Protein AF-0000000080873120 (afdb_homodimer)

Foldseek 3Di:
DDPPPPPPPPPPPPPPPPPPPDDCPPPVQLELVVLVVLLVVLVVLLVVLLVLLLPDDQDPVSVVVNVVSLVSSLVSLQVSLVSLLRYADDQVSLVVVLVSCLVVLVSLLVSLVSNLVCQVSCVVVVCNVVVLVSLVSSLVSLLSSLVSSLVRHDPVRNPSSVVSSVSNNVSSVVSSVSD/DPPPPPPPPPPPPPPPPPPPPDPCPPPVQLELVVLVVLLVVLVVLLVVLLVLLLPDDQDPVSVVVNVVSLVSSLVSLQVSLVSLLRYADDQVSLVVVLVSCLVVLVSLLVSLVSNLVCQVSCVVVVCNVVVLVSLVSSLVSLLSSLVSSLVRHDPVRNPSSVVSSVSNNVSSVVSSVSD

InterPro domains:
  IPR021054 Cell wall mannoprotein 1 [PF12296] (35-149)

Organism: NCBI:txid59557

Structure (mmCIF, N/CA/C/O backbone):
data_AF-0000000080873120-model_v1
#
loop_
_entity.id
_entity.type
_entity.pdbx_description
1 polymer 'Uncharacterized protein'
#
loop_
_atom_site.group_PDB
_atom_site.id
_atom_site.type_symbol
_atom_site.label_atom_id
_atom_site.label_alt_id
_atom_site.label_comp_id
_atom_site.label_asym_id
_atom_site.label_entity_id
_atom_site.label_seq_id
_atom_site.pdbx_PDB_ins_code
_atom_site.Cartn_x
_atom_site.Cartn_y
_atom_site.Cartn_z
_atom_site.occupancy
_atom_site.B_iso_or_equiv
_atom_site.auth_seq_id
_atom_site.auth_comp_id
_atom_site.auth_asym_id
_atom_site.auth_atom_id
_atom_site.pdbx_PDB_model_num
ATOM 1 N N . MET A 1 1 ? -12.828 11.492 -61.5 1 24.38 1 MET A N 1
ATOM 2 C CA . MET A 1 1 ? -13.133 10.516 -60.438 1 24.38 1 MET A CA 1
ATOM 3 C C . MET A 1 1 ? -12.867 11.094 -59.062 1 24.38 1 MET A C 1
ATOM 5 O O . MET A 1 1 ? -11.766 11.578 -58.781 1 24.38 1 MET A O 1
ATOM 9 N N . TYR A 1 2 ? -13.906 11.672 -58.375 1 28.52 2 TYR A N 1
ATOM 10 C CA . TYR A 1 2 ? -14.023 12.555 -57.25 1 28.52 2 TYR A CA 1
ATOM 11 C C . TYR A 1 2 ? -13.68 11.82 -55.938 1 28.52 2 TYR A C 1
ATOM 13 O O . TYR A 1 2 ? -14.305 10.812 -55.625 1 28.52 2 TYR A O 1
ATOM 21 N N . PHE A 1 3 ? -12.391 11.594 -55.688 1 36.12 3 PHE A N 1
ATOM 22 C CA . PHE A 1 3 ? -11.945 10.898 -54.469 1 36.12 3 PHE A CA 1
ATOM 23 C C . PHE A 1 3 ? -12.469 11.594 -53.219 1 36.12 3 PHE A C 1
ATOM 25 O O . PHE A 1 3 ? -12.211 12.781 -53 1 36.12 3 PHE A O 1
ATOM 32 N N . PRO A 1 4 ? -13.57 11.094 -52.656 1 32.56 4 PRO A N 1
ATOM 33 C CA . PRO A 1 4 ? -14.195 11.703 -51.469 1 32.56 4 PRO A CA 1
ATOM 34 C C . PRO A 1 4 ? -13.281 11.719 -50.25 1 32.56 4 PRO A C 1
ATOM 36 O O . PRO A 1 4 ? -12.43 10.836 -50.125 1 32.56 4 PRO A O 1
ATOM 39 N N . THR A 1 5 ? -12.758 12.859 -49.906 1 30.55 5 THR A N 1
ATOM 40 C CA . THR A 1 5 ? -11.969 13.234 -48.75 1 30.55 5 THR A CA 1
ATOM 41 C C . THR A 1 5 ? -12.648 12.758 -47.469 1 30.55 5 THR A C 1
ATOM 43 O O . THR A 1 5 ? -13.797 13.109 -47.188 1 30.55 5 THR A O 1
ATOM 46 N N . LEU A 1 6 ? -12.477 11.43 -47.125 1 31.77 6 LEU A N 1
ATOM 47 C CA . LEU A 1 6 ? -13.07 10.906 -45.906 1 31.77 6 LEU A CA 1
ATOM 48 C C . LEU A 1 6 ? -12.648 11.734 -44.688 1 31.77 6 LEU A C 1
ATOM 50 O O . LEU A 1 6 ? -11.461 11.961 -44.469 1 31.77 6 LEU A O 1
ATOM 54 N N . PRO A 1 7 ? -13.516 12.609 -44.219 1 27.02 7 PRO A N 1
ATOM 55 C CA . PRO A 1 7 ? -13.227 13.414 -43.031 1 27.02 7 PRO A CA 1
ATOM 56 C C . PRO A 1 7 ? -12.883 12.57 -41.812 1 27.02 7 PRO A C 1
ATOM 58 O O . PRO A 1 7 ? -13.492 11.516 -41.594 1 27.02 7 PRO A O 1
ATOM 61 N N . LEU A 1 8 ? -11.586 12.383 -41.594 1 27.22 8 LEU A N 1
ATOM 62 C CA . LEU A 1 8 ? -11.086 11.75 -40.375 1 27.22 8 LEU A CA 1
ATOM 63 C C . LEU A 1 8 ? -11.742 12.352 -39.156 1 27.22 8 LEU A C 1
ATOM 65 O O . LEU A 1 8 ? -11.594 13.547 -38.875 1 27.22 8 LEU A O 1
ATOM 69 N N . PHE A 1 9 ? -12.969 11.906 -38.844 1 24.73 9 PHE A N 1
ATOM 70 C CA . PHE A 1 9 ? -13.648 12.336 -37.625 1 24.73 9 PHE A CA 1
ATOM 71 C C . PHE A 1 9 ? -12.789 12.078 -36.406 1 24.73 9 PHE A C 1
ATOM 73 O O . PHE A 1 9 ? -12.336 10.945 -36.188 1 24.73 9 PHE A O 1
ATOM 80 N N . LEU A 1 10 ? -12.016 13.078 -36.062 1 25.33 10 LEU A N 1
ATOM 81 C CA . LEU A 1 10 ? -11.297 13.18 -34.812 1 25.33 10 LEU A CA 1
ATOM 82 C C . LEU A 1 10 ? -12.234 12.945 -33.625 1 25.33 10 LEU A C 1
ATOM 84 O O . LEU A 1 10 ? -13.164 13.719 -33.406 1 25.33 10 LEU A O 1
ATOM 88 N N . PHE A 1 11 ? -12.523 11.641 -33.375 1 25.36 11 PHE A N 1
ATOM 89 C CA . PHE A 1 11 ? -13.289 11.32 -32.188 1 25.36 11 PHE A CA 1
ATOM 90 C C . PHE A 1 11 ? -12.633 11.922 -30.953 1 25.36 11 PHE A C 1
ATOM 92 O O . PHE A 1 11 ? -11.508 11.562 -30.609 1 25.36 11 PHE A O 1
ATOM 99 N N . ILE A 1 12 ? -12.867 13.164 -30.625 1 24.44 12 ILE A N 1
ATOM 100 C CA . ILE A 1 12 ? -12.531 13.781 -29.344 1 24.44 12 ILE A CA 1
ATOM 101 C C . ILE A 1 12 ? -13.188 13 -28.203 1 24.44 12 ILE A C 1
ATOM 103 O O . ILE A 1 12 ? -14.414 12.898 -28.141 1 24.44 12 ILE A O 1
ATOM 107 N N . SER A 1 13 ? -12.586 11.875 -27.812 1 24.23 13 SER A N 1
ATOM 108 C CA . SER A 1 13 ? -13.062 11.203 -26.609 1 24.23 13 SER A CA 1
ATOM 109 C C . SER A 1 13 ? -13.164 12.18 -25.438 1 24.23 13 SER A C 1
ATOM 111 O O . SER A 1 13 ? -12.188 12.859 -25.109 1 24.23 13 SER A O 1
ATOM 113 N N . THR A 1 14 ? -14.273 12.75 -25.281 1 25.83 14 THR A N 1
ATOM 114 C CA . THR A 1 14 ? -14.594 13.516 -24.078 1 25.83 14 THR A CA 1
ATOM 115 C C . THR A 1 14 ? -14.375 12.68 -22.828 1 25.83 14 THR A C 1
ATOM 117 O O . THR A 1 14 ? -14.906 11.578 -22.703 1 25.83 14 THR A O 1
ATOM 120 N N . LEU A 1 15 ? -13.234 12.844 -22.188 1 26.66 15 LEU A N 1
ATOM 121 C CA . LEU A 1 15 ? -13.023 12.391 -20.828 1 26.66 15 LEU A CA 1
ATOM 122 C C . LEU A 1 15 ? -14.141 12.867 -19.906 1 26.66 15 LEU A C 1
ATOM 124 O O . LEU A 1 15 ? -14.406 14.07 -19.812 1 26.66 15 LEU A O 1
ATOM 128 N N . PHE A 1 16 ? -15.219 12.094 -19.906 1 25.41 16 PHE A N 1
ATOM 129 C CA . PHE A 1 16 ? -16.25 12.359 -18.922 1 25.41 16 PHE A CA 1
ATOM 130 C C . PHE A 1 16 ? -15.648 12.484 -17.531 1 25.41 16 PHE A C 1
ATOM 132 O O . PHE A 1 16 ? -15.086 11.523 -17 1 25.41 16 PHE A O 1
ATOM 139 N N . THR A 1 17 ? -15.273 13.633 -17.156 1 26.69 17 THR A N 1
ATOM 140 C CA . THR A 1 17 ? -15.07 13.953 -15.758 1 26.69 17 THR A CA 1
ATOM 141 C C . THR A 1 17 ? -16.406 13.945 -15 1 26.69 17 THR A C 1
ATOM 143 O O . THR A 1 17 ? -17.219 14.859 -15.156 1 26.69 17 THR A O 1
ATOM 146 N N . THR A 1 18 ? -17.078 12.828 -15.023 1 28.66 18 THR A N 1
ATOM 147 C CA . THR A 1 18 ? -18.234 12.891 -14.148 1 28.66 18 THR A CA 1
ATOM 148 C C . THR A 1 18 ? -17.844 13.312 -12.742 1 28.66 18 THR A C 1
ATOM 150 O O . THR A 1 18 ? -16.969 12.695 -12.125 1 28.66 18 THR A O 1
ATOM 153 N N . SER A 1 19 ? -18.109 14.531 -12.477 1 27.67 19 SER A N 1
ATOM 154 C CA . SER A 1 19 ? -18.125 15.078 -11.125 1 27.67 19 SER A CA 1
ATOM 155 C C . SER A 1 19 ? -19.219 14.445 -10.273 1 27.67 19 SER A C 1
ATOM 157 O O . SER A 1 19 ? -20.406 14.742 -10.469 1 27.67 19 SER A O 1
ATOM 159 N N . LEU A 1 20 ? -19.188 13.195 -9.914 1 28.22 20 LEU A N 1
ATOM 160 C CA . LEU A 1 20 ? -20.141 12.758 -8.898 1 28.22 20 LEU A CA 1
ATOM 161 C C . LEU A 1 20 ? -20.094 13.68 -7.688 1 28.22 20 LEU A C 1
ATOM 163 O O . LEU A 1 20 ? -19.062 13.789 -7.02 1 28.22 20 LEU A O 1
ATOM 167 N N . SER A 1 21 ? -21.016 14.625 -7.633 1 28.28 21 SER A N 1
ATOM 168 C CA . SER A 1 21 ? -21.297 15.453 -6.465 1 28.28 21 SER A CA 1
ATOM 169 C C . SER A 1 21 ? -21.812 14.617 -5.305 1 28.28 21 SER A C 1
ATOM 171 O O . SER A 1 21 ? -22.953 14.133 -5.344 1 28.28 21 SER A O 1
ATOM 173 N N . LEU A 1 22 ? -21.094 13.727 -4.621 1 31.64 22 LEU A N 1
ATOM 174 C CA . LEU A 1 22 ? -21.609 13.07 -3.424 1 31.64 22 LEU A CA 1
ATOM 175 C C . LEU A 1 22 ? -22.047 14.086 -2.383 1 31.64 22 LEU A C 1
ATOM 177 O O . LEU A 1 22 ? -21.422 15.141 -2.236 1 31.64 22 LEU A O 1
ATOM 181 N N . PRO A 1 23 ? -23.281 14.086 -1.961 1 33.06 23 PRO A N 1
ATOM 182 C CA . PRO A 1 23 ? -23.75 14.953 -0.875 1 33.06 23 PRO A CA 1
ATOM 183 C C . PRO A 1 23 ? -22.797 14.969 0.319 1 33.06 23 PRO A C 1
ATOM 185 O O . PRO A 1 23 ? -22.203 13.938 0.658 1 33.06 23 PRO A O 1
ATOM 188 N N . THR A 1 24 ? -22.219 16.156 0.734 1 32.47 24 THR A N 1
ATOM 189 C CA . THR A 1 24 ? -21.188 16.594 1.67 1 32.47 24 THR A CA 1
ATOM 190 C C . THR A 1 24 ? -21.625 16.375 3.111 1 32.47 24 THR A C 1
ATOM 192 O O . THR A 1 24 ? -22.438 17.141 3.648 1 32.47 24 THR A O 1
ATOM 195 N N . THR A 1 25 ? -22.406 15.461 3.547 1 36.31 25 THR A N 1
ATOM 196 C CA . THR A 1 25 ? -22.406 15.406 5.004 1 36.31 25 THR A CA 1
ATOM 197 C C . THR A 1 25 ? -21.031 15.758 5.559 1 36.31 25 THR A C 1
ATOM 199 O O . THR A 1 25 ? -20.016 15.297 5.043 1 36.31 25 THR A O 1
ATOM 202 N N . ALA A 1 26 ? -20.828 16.766 6.383 1 37 26 ALA A N 1
ATOM 203 C CA . ALA A 1 26 ? -19.672 17.578 6.742 1 37 26 ALA A CA 1
ATOM 204 C C . ALA A 1 26 ? -18.469 16.688 7.059 1 37 26 ALA A C 1
ATOM 206 O O . ALA A 1 26 ? -18.422 16.031 8.102 1 37 26 ALA A O 1
ATOM 207 N N . LEU A 1 27 ? -17.859 15.836 6.355 1 42.5 27 LEU A N 1
ATOM 208 C CA . LEU A 1 27 ? -16.5 15.297 6.473 1 42.5 27 LEU A CA 1
ATOM 209 C C . LEU A 1 27 ? -15.578 16.297 7.172 1 42.5 27 LEU A C 1
ATOM 211 O O . LEU A 1 27 ? -15.555 17.469 6.824 1 42.5 27 LEU A O 1
ATOM 215 N N . LYS A 1 28 ? -15.523 16.234 8.469 1 46.06 28 LYS A N 1
ATOM 216 C CA . LYS A 1 28 ? -14.539 17.188 8.953 1 46.06 28 LYS A CA 1
ATOM 217 C C . LYS A 1 28 ? -13.484 17.484 7.891 1 46.06 28 LYS A C 1
ATOM 219 O O . LYS A 1 28 ? -12.883 16.562 7.336 1 46.06 28 LYS A O 1
ATOM 224 N N . PRO A 1 29 ? -13.5 18.562 7.27 1 51.25 29 PRO A N 1
ATOM 225 C CA . PRO A 1 29 ? -12.602 18.984 6.191 1 51.25 29 PRO A CA 1
ATOM 226 C C . PRO A 1 29 ? -11.164 18.516 6.41 1 51.25 29 PRO A C 1
ATOM 228 O O . PRO A 1 29 ? -10.695 18.469 7.551 1 51.25 29 PRO A O 1
ATOM 231 N N . ARG A 1 30 ? -10.664 17.469 5.559 1 63.66 30 ARG A N 1
ATOM 232 C CA . ARG A 1 30 ? -9.219 17.312 5.469 1 63.66 30 ARG A CA 1
ATOM 233 C C . ARG A 1 30 ? -8.516 18.672 5.586 1 63.66 30 ARG A C 1
ATOM 235 O O . ARG A 1 30 ? -8.859 19.609 4.871 1 63.66 30 ARG A O 1
ATOM 242 N N . ASP A 1 31 ? -7.824 18.734 6.734 1 83.06 31 ASP A N 1
ATOM 243 C CA . ASP A 1 31 ? -7.148 20 7.051 1 83.06 31 ASP A CA 1
ATOM 244 C C . ASP A 1 31 ? -5.695 19.75 7.453 1 83.06 31 ASP A C 1
ATOM 246 O O . ASP A 1 31 ? -5.176 18.641 7.277 1 83.06 31 ASP A O 1
ATOM 250 N N . TYR A 1 32 ? -5.094 20.766 7.781 1 93.31 32 TYR A N 1
ATOM 251 C CA . TYR A 1 32 ? -3.693 20.781 8.188 1 93.31 32 TYR A CA 1
ATOM 252 C C . TYR A 1 32 ? -3.43 19.734 9.266 1 93.31 32 TYR A C 1
ATOM 254 O O . TYR A 1 32 ? -2.404 19.047 9.234 1 93.31 32 TYR A O 1
ATOM 262 N N . THR A 1 33 ? -4.336 19.531 10.117 1 92.19 33 THR A N 1
ATOM 263 C CA . THR A 1 33 ? -4.141 18.594 11.227 1 92.19 33 THR A CA 1
ATOM 264 C C . THR A 1 33 ? -4.121 17.156 10.727 1 92.19 33 THR A C 1
ATOM 266 O O . THR A 1 33 ? -3.26 16.375 11.125 1 92.19 33 THR A O 1
ATOM 269 N N . SER A 1 34 ? -5.012 16.812 9.836 1 91.44 34 SER A N 1
ATOM 270 C CA . SER A 1 34 ? -5.039 15.477 9.266 1 91.44 34 SER A CA 1
ATOM 271 C C . SER A 1 34 ? -3.787 15.195 8.445 1 91.44 34 SER A C 1
ATOM 273 O O . SER A 1 34 ? -3.217 14.102 8.523 1 91.44 34 SER A O 1
ATOM 275 N N . THR A 1 35 ? -3.371 16.188 7.715 1 95.69 35 THR A N 1
ATOM 276 C CA . THR A 1 35 ? -2.17 16.047 6.898 1 95.69 35 THR A CA 1
ATOM 277 C C . THR A 1 35 ? -0.944 15.812 7.777 1 95.69 35 THR A C 1
ATOM 279 O O . THR A 1 35 ? -0.175 14.875 7.535 1 95.69 35 THR A O 1
ATOM 282 N N . THR A 1 36 ? -0.804 16.609 8.797 1 96.88 36 THR A N 1
ATOM 283 C CA . THR A 1 36 ? 0.383 16.469 9.641 1 96.88 36 THR A CA 1
ATOM 284 C C . THR A 1 36 ? 0.384 15.133 10.375 1 96.88 36 THR A C 1
ATOM 286 O O . THR A 1 36 ? 1.436 14.516 10.547 1 96.88 36 THR A O 1
ATOM 289 N N . ALA A 1 37 ? -0.729 14.672 10.719 1 93.25 37 ALA A N 1
ATOM 290 C CA . ALA A 1 37 ? -0.808 13.359 11.352 1 93.25 37 ALA A CA 1
ATOM 291 C C . ALA A 1 37 ? -0.347 12.258 10.398 1 93.25 37 ALA A C 1
ATOM 293 O O . ALA A 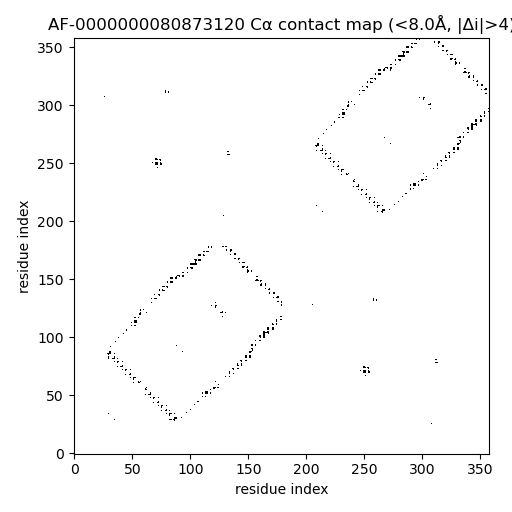1 37 ? 0.372 11.336 10.797 1 93.25 37 ALA A O 1
ATOM 294 N N . LYS A 1 38 ? -0.717 12.352 9.195 1 94.88 38 LYS A N 1
ATOM 295 C CA . LYS A 1 38 ? -0.321 11.336 8.219 1 94.88 38 LYS A CA 1
ATOM 296 C C . LYS A 1 38 ? 1.165 11.445 7.883 1 94.88 38 LYS A C 1
ATOM 298 O O . LYS A 1 38 ? 1.846 10.43 7.723 1 94.88 38 LYS A O 1
ATOM 303 N N . ILE A 1 39 ? 1.635 12.648 7.828 1 97.69 39 ILE A N 1
ATOM 304 C CA . ILE A 1 39 ? 3.061 12.812 7.566 1 97.69 39 ILE A CA 1
ATOM 305 C C . ILE A 1 39 ? 3.867 12.305 8.758 1 97.69 39 ILE A C 1
ATOM 307 O O . ILE A 1 39 ? 4.906 11.664 8.586 1 97.69 39 ILE A O 1
ATOM 311 N N . ASP A 1 40 ? 3.393 12.539 9.898 1 96.75 40 ASP A N 1
ATOM 312 C CA . ASP A 1 40 ? 4.055 12.008 11.086 1 96.75 40 ASP A CA 1
ATOM 313 C C . ASP A 1 40 ? 4.102 10.484 11.055 1 96.75 40 ASP A C 1
ATOM 315 O O . ASP A 1 40 ? 5.098 9.875 11.453 1 96.75 40 ASP A O 1
ATOM 319 N N . THR A 1 41 ? 3.053 9.914 10.594 1 95.44 41 THR A N 1
ATOM 320 C CA . THR A 1 41 ? 3.037 8.461 10.438 1 95.44 41 THR A CA 1
ATOM 321 C C . THR A 1 41 ? 4.09 8.023 9.422 1 95.44 41 THR A C 1
ATOM 323 O O . THR A 1 41 ? 4.812 7.047 9.656 1 95.44 41 THR A O 1
ATOM 326 N N . VAL A 1 42 ? 4.191 8.719 8.312 1 97.62 42 VAL A N 1
ATOM 327 C CA . VAL A 1 42 ? 5.199 8.422 7.301 1 97.62 42 VAL A CA 1
ATOM 328 C C . VAL A 1 42 ? 6.594 8.531 7.914 1 97.62 42 VAL A C 1
ATOM 330 O O . VAL A 1 42 ? 7.449 7.672 7.676 1 97.62 42 VAL A O 1
ATOM 333 N N . ILE A 1 43 ? 6.82 9.57 8.688 1 98.06 43 ILE A N 1
ATOM 334 C CA . ILE A 1 43 ? 8.102 9.773 9.352 1 98.06 43 ILE A CA 1
ATOM 335 C C . ILE A 1 43 ? 8.406 8.586 10.266 1 98.06 43 ILE A C 1
ATOM 337 O O . ILE A 1 43 ? 9.516 8.047 10.25 1 98.06 43 ILE A O 1
ATOM 341 N N . SER A 1 44 ? 7.438 8.188 11.023 1 97.06 44 SER A N 1
ATOM 342 C CA . SER A 1 44 ? 7.59 7.035 11.914 1 97.06 44 SER A CA 1
ATOM 343 C C . SER A 1 44 ? 7.883 5.762 11.125 1 97.06 44 SER A C 1
ATOM 345 O O . SER A 1 44 ? 8.742 4.969 11.516 1 97.06 44 SER A O 1
ATOM 347 N N . ASP A 1 45 ? 7.188 5.574 10.07 1 96.44 45 ASP A N 1
ATOM 348 C CA . ASP A 1 45 ? 7.383 4.402 9.227 1 96.44 45 ASP A CA 1
ATOM 349 C C . ASP A 1 45 ? 8.797 4.367 8.656 1 96.44 45 ASP A C 1
ATOM 351 O O . ASP A 1 45 ? 9.422 3.309 8.594 1 96.44 45 ASP A O 1
ATOM 355 N N . LEU A 1 46 ? 9.266 5.5 8.141 1 97.88 46 LEU A N 1
ATOM 356 C CA . LEU A 1 46 ? 10.617 5.598 7.598 1 97.88 46 LEU A CA 1
ATOM 357 C C . LEU A 1 46 ? 11.648 5.215 8.648 1 97.88 46 LEU A C 1
ATOM 359 O O . LEU A 1 46 ? 12.586 4.457 8.359 1 97.88 46 LEU A O 1
ATOM 363 N N . SER A 1 47 ? 11.438 5.746 9.82 1 96.06 47 SER A N 1
ATOM 364 C CA . SER A 1 47 ? 12.344 5.426 10.922 1 96.06 47 SER A CA 1
ATOM 365 C C . SER A 1 47 ? 12.312 3.936 11.242 1 96.06 47 SER A C 1
ATOM 367 O O . SER A 1 47 ? 13.359 3.312 11.43 1 96.06 47 SER A O 1
ATOM 369 N N . GLY A 1 48 ? 11.125 3.387 11.328 1 95.5 48 GLY A N 1
ATOM 370 C CA . GLY A 1 48 ? 10.984 1.962 11.586 1 95.5 48 GLY A CA 1
ATOM 371 C C . GLY A 1 48 ? 11.609 1.096 10.508 1 95.5 48 GLY A C 1
ATOM 372 O O . GLY A 1 48 ? 12.289 0.114 10.812 1 95.5 48 GLY A O 1
ATOM 373 N N . LEU A 1 49 ? 11.414 1.397 9.25 1 96.88 49 LEU A N 1
ATOM 374 C CA . LEU A 1 49 ? 11.977 0.651 8.125 1 96.88 49 LEU A CA 1
ATOM 375 C C . LEU A 1 49 ? 13.5 0.715 8.148 1 96.88 49 LEU A C 1
ATOM 377 O O . LEU A 1 49 ? 14.172 -0.304 7.969 1 96.88 49 LEU A O 1
ATOM 381 N N . GLU A 1 50 ? 14.055 1.907 8.367 1 96.62 50 GLU A N 1
ATOM 382 C CA . GLU A 1 50 ? 15.508 2.059 8.445 1 96.62 50 GLU A CA 1
ATOM 383 C C . GLU A 1 50 ? 16.094 1.176 9.547 1 96.62 50 GLU A C 1
ATOM 385 O O . GLU A 1 50 ? 17.094 0.486 9.328 1 96.62 50 GLU A O 1
ATOM 390 N N . THR A 1 51 ? 15.414 1.151 10.641 1 96.75 51 THR A N 1
ATOM 391 C CA . THR A 1 51 ? 15.875 0.359 11.773 1 96.75 51 THR A CA 1
ATOM 392 C C . THR A 1 51 ? 15.891 -1.127 11.43 1 96.75 51 THR A C 1
ATOM 394 O O . THR A 1 51 ? 16.875 -1.824 11.695 1 96.75 51 THR A O 1
ATOM 397 N N . THR A 1 52 ? 14.844 -1.613 10.812 1 97 52 THR A N 1
ATOM 398 C CA . THR A 1 52 ? 14.734 -3.025 10.461 1 97 52 THR A CA 1
ATOM 399 C C . THR A 1 52 ? 15.766 -3.395 9.398 1 97 52 THR A C 1
ATOM 401 O O . THR A 1 52 ? 16.344 -4.48 9.438 1 97 52 THR A O 1
ATOM 404 N N . VAL A 1 53 ? 16.016 -2.51 8.484 1 98.25 53 VAL A N 1
ATOM 405 C CA . VAL A 1 53 ? 17 -2.744 7.422 1 98.25 53 VAL A CA 1
ATOM 406 C C . VAL A 1 53 ? 18.391 -2.814 8.016 1 98.25 53 VAL A C 1
ATOM 408 O O . VAL A 1 53 ? 19.172 -3.723 7.699 1 98.25 53 VAL A O 1
ATOM 411 N N . ILE A 1 54 ? 18.719 -1.857 8.883 1 97.69 54 ILE A N 1
ATOM 412 C CA . ILE A 1 54 ? 20.047 -1.799 9.5 1 97.69 54 ILE A CA 1
ATOM 413 C C . ILE A 1 54 ? 20.297 -3.066 10.312 1 97.69 54 ILE A C 1
ATOM 415 O O . ILE A 1 54 ? 21.391 -3.625 10.281 1 97.69 54 ILE A O 1
ATOM 419 N N . ALA A 1 55 ? 19.297 -3.625 10.891 1 97.44 55 ALA A N 1
ATOM 420 C CA . ALA A 1 55 ? 19.438 -4.781 11.766 1 97.44 55 ALA A CA 1
ATOM 421 C C . ALA A 1 55 ? 19.469 -6.082 10.961 1 97.44 55 ALA A C 1
ATOM 423 O O . ALA A 1 55 ? 19.797 -7.141 11.5 1 97.44 55 ALA A O 1
ATOM 424 N N . PHE A 1 56 ? 19.109 -6.094 9.789 1 98.38 56 PHE A N 1
ATOM 425 C CA . PHE A 1 56 ? 18.984 -7.281 8.953 1 98.38 56 PHE A CA 1
ATOM 426 C C . PHE A 1 56 ? 20.328 -7.957 8.75 1 98.38 56 PHE A C 1
ATOM 428 O O . PHE A 1 56 ? 21.297 -7.316 8.336 1 98.38 56 PHE A O 1
ATOM 435 N N . ASN A 1 57 ? 20.297 -9.18 9.039 1 97.88 57 ASN A N 1
ATOM 436 C CA . ASN A 1 57 ? 21.531 -9.945 8.93 1 97.88 57 ASN A CA 1
ATOM 437 C C . ASN A 1 57 ? 21.328 -11.227 8.125 1 97.88 57 ASN A C 1
ATOM 439 O O . ASN A 1 57 ? 22.078 -12.188 8.273 1 97.88 57 ASN A O 1
ATOM 443 N N . GLY A 1 58 ? 20.281 -11.328 7.395 1 97.19 58 GLY A N 1
ATOM 444 C CA . GLY A 1 58 ? 20.156 -12.398 6.418 1 97.19 58 GLY A CA 1
ATOM 445 C C . GLY A 1 58 ? 19.125 -13.445 6.82 1 97.19 58 GLY A C 1
ATOM 446 O O . GLY A 1 58 ? 18.875 -14.391 6.074 1 97.19 58 GLY A O 1
ATOM 447 N N . ALA A 1 59 ? 18.406 -13.281 7.91 1 97.25 59 ALA A N 1
ATOM 448 C CA . ALA A 1 59 ? 17.375 -14.227 8.32 1 97.25 59 ALA A CA 1
ATOM 449 C C . ALA A 1 59 ? 16.094 -14.008 7.527 1 97.25 59 ALA A C 1
ATOM 451 O O . ALA A 1 59 ? 15.625 -12.875 7.398 1 97.25 59 ALA A O 1
ATOM 452 N N . PRO A 1 60 ? 15.523 -15.102 7.121 1 93.25 60 PRO A N 1
ATOM 453 C CA . PRO A 1 60 ? 14.32 -14.969 6.301 1 93.25 60 PRO A CA 1
ATOM 454 C C . PRO A 1 60 ? 13.188 -14.25 7.031 1 93.25 60 PRO A C 1
ATOM 456 O O . PRO A 1 60 ? 12.461 -13.453 6.43 1 93.25 60 PRO A O 1
ATOM 459 N N . VAL A 1 61 ? 13.023 -14.516 8.289 1 92.69 61 VAL A N 1
ATOM 460 C CA . VAL A 1 61 ? 11.945 -13.906 9.062 1 92.69 61 VAL A CA 1
ATOM 461 C C . VAL A 1 61 ? 12.148 -12.391 9.109 1 92.69 61 VAL A C 1
ATOM 463 O O . VAL A 1 61 ? 11.18 -11.625 9.086 1 92.69 61 VAL A O 1
ATOM 466 N N . ASP A 1 62 ? 13.406 -11.938 9.141 1 96.06 62 ASP A N 1
ATOM 467 C CA . ASP A 1 62 ? 13.703 -10.508 9.156 1 96.06 62 ASP A CA 1
ATOM 468 C C . ASP A 1 62 ? 13.438 -9.875 7.793 1 96.06 62 ASP A C 1
ATOM 470 O O . ASP A 1 62 ? 13 -8.727 7.711 1 96.06 62 ASP A O 1
ATOM 474 N N . ALA A 1 63 ? 13.672 -10.609 6.785 1 94.75 63 ALA A N 1
ATOM 475 C CA . ALA A 1 63 ? 13.359 -10.117 5.441 1 94.75 63 ALA A CA 1
ATOM 476 C C . ALA A 1 63 ? 11.859 -9.891 5.277 1 94.75 63 ALA A C 1
ATOM 478 O O . ALA A 1 63 ? 11.438 -8.898 4.672 1 94.75 63 ALA A O 1
ATOM 479 N N . GLN A 1 64 ? 11.133 -10.758 5.797 1 89.06 64 GLN A N 1
ATOM 480 C CA . GLN A 1 64 ? 9.68 -10.594 5.758 1 89.06 64 GLN A CA 1
ATOM 481 C C . GLN A 1 64 ? 9.242 -9.359 6.531 1 89.06 64 GLN A C 1
ATOM 483 O O . GLN A 1 64 ? 8.367 -8.617 6.082 1 89.06 64 GLN A O 1
ATOM 488 N N . SER A 1 65 ? 9.906 -9.141 7.695 1 93.12 65 SER A N 1
ATOM 489 C CA . SER A 1 65 ? 9.602 -7.961 8.5 1 93.12 65 SER A CA 1
ATOM 490 C C . SER A 1 65 ? 9.93 -6.676 7.746 1 93.12 65 SER A C 1
ATOM 492 O O . SER A 1 65 ? 9.203 -5.688 7.84 1 93.12 65 SER A O 1
ATOM 494 N N . ILE A 1 66 ? 10.969 -6.75 6.984 1 96.62 66 ILE A N 1
ATOM 495 C CA . ILE A 1 66 ? 11.336 -5.602 6.164 1 96.62 66 ILE A CA 1
ATOM 496 C C . ILE A 1 66 ? 10.273 -5.363 5.098 1 96.62 66 ILE A C 1
ATOM 498 O O . ILE A 1 66 ? 9.852 -4.227 4.875 1 96.62 66 ILE A O 1
ATOM 502 N N . GLY A 1 67 ? 9.844 -6.441 4.473 1 94.5 67 GLY A N 1
ATOM 503 C CA . GLY A 1 67 ? 8.781 -6.332 3.486 1 94.5 67 GLY A CA 1
ATOM 504 C C . GLY A 1 67 ? 7.492 -5.762 4.051 1 94.5 67 GLY A C 1
ATOM 505 O O . GLY A 1 67 ? 6.863 -4.902 3.43 1 94.5 67 GLY A O 1
ATOM 506 N N . ALA A 1 68 ? 7.148 -6.16 5.188 1 90.06 68 ALA A N 1
ATOM 507 C CA . ALA A 1 68 ? 5.938 -5.676 5.84 1 90.06 68 ALA A CA 1
ATOM 508 C C . ALA A 1 68 ? 6.059 -4.191 6.188 1 90.06 68 ALA A C 1
ATOM 510 O O . ALA A 1 68 ? 5.121 -3.422 5.969 1 90.06 68 ALA A O 1
ATOM 511 N N . ALA A 1 69 ? 7.188 -3.797 6.719 1 94.81 69 ALA A N 1
ATOM 512 C CA . ALA A 1 69 ? 7.418 -2.395 7.055 1 94.81 69 ALA A CA 1
ATOM 513 C C . ALA A 1 69 ? 7.395 -1.52 5.805 1 94.81 69 ALA A C 1
ATOM 515 O O . ALA A 1 69 ? 6.863 -0.408 5.828 1 94.81 69 ALA A O 1
ATOM 516 N N . ALA A 1 70 ? 7.988 -2.061 4.75 1 97.25 70 ALA A N 1
ATOM 517 C CA . ALA A 1 70 ? 7.973 -1.334 3.484 1 97.25 70 ALA A CA 1
ATOM 518 C C . ALA A 1 70 ? 6.551 -1.174 2.959 1 97.25 70 ALA A C 1
ATOM 520 O O . ALA A 1 70 ? 6.184 -0.11 2.455 1 97.25 70 ALA A O 1
ATOM 521 N N . GLY A 1 71 ? 5.77 -2.195 3.053 1 94.56 71 GLY A N 1
ATOM 522 C CA . GLY A 1 71 ? 4.375 -2.125 2.643 1 94.56 71 GLY A CA 1
ATOM 523 C C . GLY A 1 71 ? 3.564 -1.136 3.455 1 94.56 71 GLY A C 1
ATOM 524 O O . GLY A 1 71 ? 2.721 -0.421 2.91 1 94.56 71 GLY A O 1
ATOM 525 N N . LYS A 1 72 ? 3.824 -1.112 4.75 1 92.5 72 LYS A N 1
ATOM 526 C CA . LYS A 1 72 ? 3.156 -0.146 5.617 1 92.5 72 LYS A CA 1
ATOM 527 C C . LYS A 1 72 ? 3.494 1.285 5.207 1 92.5 72 LYS A C 1
ATOM 529 O O . LYS A 1 72 ? 2.613 2.145 5.152 1 92.5 72 LYS A O 1
ATOM 534 N N . LEU A 1 73 ? 4.781 1.54 4.977 1 96.94 73 LEU A N 1
ATOM 535 C CA . LEU A 1 73 ? 5.199 2.854 4.5 1 96.94 73 LEU A CA 1
ATOM 536 C C . LEU A 1 73 ? 4.496 3.207 3.195 1 96.94 73 LEU A C 1
ATOM 538 O O . LEU A 1 73 ? 4.004 4.324 3.035 1 96.94 73 LEU A O 1
ATOM 542 N N . ASP A 1 74 ? 4.457 2.281 2.301 1 95.94 74 ASP A N 1
ATOM 543 C CA . ASP A 1 74 ? 3.824 2.502 1.003 1 95.94 74 ASP A CA 1
ATOM 544 C C . ASP A 1 74 ? 2.359 2.9 1.166 1 95.94 74 ASP A C 1
ATOM 546 O O . ASP A 1 74 ? 1.904 3.873 0.562 1 95.94 74 ASP A O 1
ATOM 550 N N . ASN A 1 75 ? 1.703 2.168 1.966 1 92.62 75 ASN A N 1
ATOM 551 C CA . ASN A 1 75 ? 0.3 2.467 2.23 1 92.62 75 ASN A CA 1
ATOM 552 C C . ASN A 1 75 ? 0.129 3.85 2.854 1 92.62 75 ASN A C 1
ATOM 554 O O . ASN A 1 75 ? -0.724 4.629 2.424 1 92.62 75 ASN A O 1
ATOM 558 N N . ASP A 1 76 ? 0.927 4.176 3.789 1 94.88 76 ASP A N 1
ATOM 559 C CA . ASP A 1 76 ? 0.776 5.438 4.508 1 94.88 76 ASP A CA 1
ATOM 560 C C . ASP A 1 76 ? 1.199 6.621 3.639 1 94.88 76 ASP A C 1
ATOM 562 O O . ASP A 1 76 ? 0.636 7.711 3.748 1 94.88 76 ASP A O 1
ATOM 566 N N . LEU A 1 77 ? 2.123 6.383 2.691 1 97.38 77 LEU A N 1
ATOM 567 C CA . LEU A 1 77 ? 2.428 7.398 1.691 1 97.38 77 LEU A CA 1
ATOM 568 C C . LEU A 1 77 ? 1.207 7.695 0.829 1 97.38 77 LEU A C 1
ATOM 570 O O . LEU A 1 77 ? 0.899 8.859 0.562 1 97.38 77 LEU A O 1
ATOM 574 N N . ARG A 1 78 ? 0.5 6.762 0.46 1 95.5 78 ARG A N 1
ATOM 575 C CA . ARG A 1 78 ? -0.664 6.941 -0.403 1 95.5 78 ARG A CA 1
ATOM 576 C C . ARG A 1 78 ? -1.792 7.652 0.339 1 95.5 78 ARG A C 1
ATOM 578 O O . ARG A 1 78 ? -2.453 8.531 -0.218 1 95.5 78 ARG A O 1
ATOM 585 N N . LEU A 1 79 ? -1.922 7.262 1.579 1 92.06 79 LEU A N 1
ATOM 586 C CA . LEU A 1 79 ? -2.951 7.926 2.373 1 92.06 79 LEU A CA 1
ATOM 587 C C . LEU A 1 79 ? -2.596 9.391 2.607 1 92.06 79 LEU A C 1
ATOM 589 O O . LEU A 1 79 ? -3.471 10.258 2.574 1 92.06 79 LEU A O 1
ATOM 593 N N . ALA A 1 80 ? -1.353 9.633 2.871 1 96.38 80 ALA A N 1
ATOM 594 C CA . ALA A 1 80 ? -0.907 11.016 3.02 1 96.38 80 ALA A CA 1
ATOM 595 C C . ALA A 1 80 ? -1.122 11.805 1.73 1 96.38 80 ALA A C 1
ATOM 597 O O . ALA A 1 80 ? -1.594 12.945 1.763 1 96.38 80 ALA A O 1
ATOM 598 N N . THR A 1 81 ? -0.822 11.18 0.571 1 96.88 81 THR A N 1
ATOM 599 C CA . THR A 1 81 ? -0.987 11.828 -0.725 1 96.88 81 THR A CA 1
ATOM 600 C C . THR A 1 81 ? -2.453 12.172 -0.976 1 96.88 81 THR A C 1
ATOM 602 O O . THR A 1 81 ? -2.77 13.281 -1.415 1 96.88 81 THR A O 1
ATOM 605 N N . ALA A 1 82 ? -3.25 11.211 -0.637 1 90.75 82 ALA A N 1
ATOM 606 C CA . ALA A 1 82 ? -4.684 11.453 -0.8 1 90.75 82 ALA A CA 1
ATOM 607 C C . ALA A 1 82 ? -5.148 12.602 0.087 1 90.75 82 ALA A C 1
ATOM 609 O O . ALA A 1 82 ? -5.922 13.453 -0.351 1 90.75 82 ALA A O 1
ATOM 610 N N . ASP A 1 83 ? -4.691 12.648 1.288 1 93.38 83 ASP A N 1
ATOM 611 C CA . ASP A 1 83 ? -5.059 13.703 2.229 1 93.38 83 ASP A CA 1
ATOM 612 C C . ASP A 1 83 ? -4.57 15.07 1.745 1 93.38 83 ASP A C 1
ATOM 614 O O . ASP A 1 83 ? -5.316 16.047 1.785 1 93.38 83 ASP A O 1
ATOM 618 N N . ILE A 1 84 ? -3.414 15.062 1.296 1 96.62 84 ILE A N 1
ATOM 619 C CA . ILE A 1 84 ? -2.834 16.297 0.766 1 96.62 84 ILE A CA 1
ATOM 620 C C . ILE A 1 84 ? -3.67 16.797 -0.409 1 96.62 84 ILE A C 1
ATOM 622 O O . ILE A 1 84 ? -4 17.984 -0.482 1 96.62 84 ILE A O 1
ATOM 626 N N . GLY A 1 85 ? -4.012 15.938 -1.315 1 94.62 85 GLY A N 1
ATOM 627 C CA . GLY A 1 85 ? -4.789 16.312 -2.488 1 94.62 85 GLY A CA 1
ATOM 628 C C . GLY A 1 85 ? -6.133 16.922 -2.146 1 94.62 85 GLY A C 1
ATOM 629 O O . GLY A 1 85 ? -6.633 17.797 -2.869 1 94.62 85 GLY A O 1
ATOM 630 N N . ALA A 1 86 ? -6.648 16.562 -1.018 1 89.56 86 ALA A N 1
ATOM 631 C CA . ALA A 1 86 ? -7.992 16.984 -0.637 1 89.56 86 ALA A CA 1
ATOM 632 C C . ALA A 1 86 ? -7.941 18.203 0.281 1 89.56 86 ALA A C 1
ATOM 634 O O . ALA A 1 86 ? -8.984 18.719 0.694 1 89.56 86 ALA A O 1
ATOM 635 N N . SER A 1 87 ? -6.758 18.656 0.585 1 93.44 87 SER A N 1
ATOM 636 C CA . SER A 1 87 ? -6.613 19.703 1.598 1 93.44 87 SER A CA 1
ATOM 637 C C . SER A 1 87 ? -6.141 21.016 0.979 1 93.44 87 SER A C 1
ATOM 639 O O . SER A 1 87 ? -5.648 21.031 -0.152 1 93.44 87 SER A O 1
ATOM 641 N N . THR A 1 88 ? -6.453 22.156 1.661 1 95.88 88 THR A N 1
ATOM 642 C CA . THR A 1 88 ? -5.875 23.469 1.408 1 95.88 88 THR A CA 1
ATOM 643 C C . THR A 1 88 ? -5.125 23.969 2.637 1 95.88 88 THR A C 1
ATOM 645 O O . THR A 1 88 ? -5.465 23.625 3.768 1 95.88 88 THR A O 1
ATOM 648 N N . TYR A 1 89 ? -4.09 24.812 2.283 1 97.44 89 TYR A N 1
ATOM 649 C CA . TYR A 1 89 ? -3.225 25.234 3.377 1 97.44 89 TYR A CA 1
ATOM 650 C C . TYR A 1 89 ? -3.041 26.75 3.369 1 97.44 89 TYR A C 1
ATOM 652 O O . TYR A 1 89 ? -2.924 27.359 2.305 1 97.44 89 TYR A O 1
ATOM 660 N N . SER A 1 90 ? -3.016 27.359 4.574 1 97.06 90 SER A N 1
ATOM 661 C CA . SER A 1 90 ? -2.582 28.75 4.707 1 97.06 90 SER A CA 1
ATOM 662 C C . SER A 1 90 ? -1.085 28.875 4.449 1 97.06 90 SER A C 1
ATOM 664 O O . SER A 1 90 ? -0.368 27.875 4.375 1 97.06 90 SER A O 1
ATOM 666 N N . ILE A 1 91 ? -0.655 30.109 4.336 1 97.88 91 ILE A N 1
ATOM 667 C CA . ILE A 1 91 ? 0.757 30.391 4.109 1 97.88 91 ILE A CA 1
ATOM 668 C C . ILE A 1 91 ? 1.585 29.859 5.273 1 97.88 91 ILE A C 1
ATOM 670 O O . ILE A 1 91 ? 2.645 29.266 5.066 1 97.88 91 ILE A O 1
ATOM 674 N N . SER A 1 92 ? 1.098 30.047 6.508 1 97.5 92 SER A N 1
ATOM 675 C CA . SER A 1 92 ? 1.823 29.578 7.684 1 97.5 92 SER A CA 1
ATOM 676 C C . SER A 1 92 ? 1.858 28.047 7.73 1 97.5 92 SER A C 1
ATOM 678 O O . SER A 1 92 ? 2.873 27.469 8.109 1 97.5 92 SER A O 1
ATOM 680 N N . GLU A 1 93 ? 0.775 27.391 7.32 1 98 93 GLU A N 1
ATOM 681 C CA . GLU A 1 93 ? 0.726 25.938 7.266 1 98 93 GLU A CA 1
ATOM 682 C C . GLU A 1 93 ? 1.672 25.391 6.199 1 98 93 GLU A C 1
ATOM 684 O O . GLU A 1 93 ? 2.316 24.359 6.402 1 98 93 GLU A O 1
ATOM 689 N N . SER A 1 94 ? 1.757 26.031 5.129 1 98.31 94 SER A N 1
ATOM 690 C CA . SER A 1 94 ? 2.691 25.688 4.062 1 98.31 94 SER A CA 1
ATOM 691 C C . SER A 1 94 ? 4.129 25.688 4.57 1 98.31 94 SER A C 1
ATOM 693 O O . SER A 1 94 ? 4.875 24.719 4.34 1 98.31 94 SER A O 1
ATOM 695 N N . ALA A 1 95 ? 4.488 26.672 5.246 1 98.44 95 ALA A N 1
ATOM 696 C CA . ALA A 1 95 ? 5.84 26.781 5.789 1 98.44 95 ALA A CA 1
ATOM 697 C C . ALA A 1 95 ? 6.113 25.672 6.805 1 98.44 95 ALA A C 1
ATOM 699 O O . ALA A 1 95 ? 7.211 25.109 6.84 1 98.44 95 ALA A O 1
ATOM 700 N N . ALA A 1 96 ? 5.137 25.375 7.609 1 98.31 96 ALA A N 1
ATOM 701 C CA . ALA A 1 96 ? 5.285 24.328 8.609 1 98.31 96 ALA A CA 1
ATOM 702 C C . ALA A 1 96 ? 5.422 22.953 7.953 1 98.31 96 ALA A C 1
ATOM 704 O O . ALA A 1 96 ? 6.219 22.125 8.391 1 98.31 96 ALA A O 1
ATOM 705 N N . LEU A 1 97 ? 4.672 22.734 6.918 1 98.75 97 LEU A N 1
ATOM 706 C CA . LEU A 1 97 ? 4.77 21.484 6.18 1 98.75 97 LEU A CA 1
ATOM 707 C C . LEU A 1 97 ? 6.137 21.344 5.516 1 98.75 97 LEU A C 1
ATOM 709 O O . LEU A 1 97 ? 6.734 20.266 5.523 1 98.75 97 LEU A O 1
ATOM 713 N N . ARG A 1 98 ? 6.598 22.391 4.98 1 98.81 98 ARG A N 1
ATOM 714 C CA . ARG A 1 98 ? 7.949 22.391 4.43 1 98.81 98 ARG A CA 1
ATOM 715 C C . ARG A 1 98 ? 8.969 21.984 5.488 1 98.81 98 ARG A C 1
ATOM 717 O O . ARG A 1 98 ? 9.789 21.094 5.254 1 98.81 98 ARG A O 1
ATOM 724 N N . ALA A 1 99 ? 8.93 22.594 6.613 1 98.56 99 ALA A N 1
ATOM 725 C CA . ALA A 1 99 ? 9.883 22.328 7.684 1 98.56 99 ALA A CA 1
ATOM 726 C C . ALA A 1 99 ? 9.812 20.859 8.125 1 98.56 99 ALA A C 1
ATOM 728 O O . ALA A 1 99 ? 10.82 20.266 8.508 1 98.56 99 ALA A O 1
ATOM 729 N N . LEU A 1 100 ? 8.609 20.375 8.023 1 98.44 100 LEU A N 1
ATOM 730 C CA . LEU A 1 100 ? 8.367 19 8.461 1 98.44 100 LEU A CA 1
ATOM 731 C C . LEU A 1 100 ? 8.969 18 7.473 1 98.44 100 LEU A C 1
ATOM 733 O O . LEU A 1 100 ? 9.539 16.984 7.879 1 98.44 100 LEU A O 1
ATOM 737 N N . VAL A 1 101 ? 8.945 18.266 6.18 1 98.81 101 VAL A N 1
ATOM 738 C CA . VAL A 1 101 ? 9.203 17.203 5.215 1 98.81 101 VAL A CA 1
ATOM 739 C C . VAL A 1 101 ? 10.609 17.344 4.645 1 98.81 101 VAL A C 1
ATOM 741 O O . VAL A 1 101 ? 11.203 16.375 4.172 1 98.81 101 VAL A O 1
ATOM 744 N N . VAL A 1 102 ? 11.195 18.516 4.633 1 98.75 102 VAL A N 1
ATOM 745 C CA . VAL A 1 102 ? 12.484 18.75 3.984 1 98.75 102 VAL A CA 1
ATOM 746 C C . VAL A 1 102 ? 13.547 17.844 4.602 1 98.75 102 VAL A C 1
ATOM 748 O O . VAL A 1 102 ? 14.359 17.25 3.887 1 98.75 102 VAL A O 1
ATOM 751 N N . PRO A 1 103 ? 13.523 17.547 5.902 1 98.31 103 PRO A N 1
ATOM 752 C CA . PRO A 1 103 ? 14.539 16.672 6.492 1 98.31 103 PRO A CA 1
ATOM 753 C C . PRO A 1 103 ? 14.406 15.219 6.035 1 98.31 103 PRO A C 1
ATOM 755 O O . PRO A 1 103 ? 15.32 14.414 6.254 1 98.31 103 PRO A O 1
ATOM 758 N N . LEU A 1 104 ? 13.359 14.875 5.426 1 98.44 104 LEU A N 1
ATOM 759 C CA . LEU A 1 104 ? 13.164 13.5 4.992 1 98.44 104 LEU A CA 1
ATOM 760 C C . LEU A 1 104 ? 14.047 13.18 3.785 1 98.44 104 LEU A C 1
ATOM 762 O O . LEU A 1 104 ? 14.289 12.016 3.482 1 98.44 104 LEU A O 1
ATOM 766 N N . GLY A 1 105 ? 14.5 14.156 3.049 1 97.25 105 GLY A N 1
ATOM 767 C CA . GLY A 1 105 ? 15.414 13.93 1.94 1 97.25 105 GLY A CA 1
ATOM 768 C C . GLY A 1 105 ? 16.609 13.086 2.322 1 97.25 105 GLY A C 1
ATOM 769 O O . GLY A 1 105 ? 16.781 11.961 1.839 1 97.25 105 GLY A O 1
ATOM 770 N N . PRO A 1 106 ? 17.391 13.602 3.283 1 96.5 106 PRO A N 1
ATOM 771 C CA . PRO A 1 106 ? 18.562 12.844 3.703 1 96.5 106 PRO A CA 1
ATOM 772 C C . PRO A 1 106 ? 18.203 11.516 4.367 1 96.5 106 PRO A C 1
ATOM 774 O O . PRO A 1 106 ? 18.953 10.539 4.254 1 96.5 106 PRO A O 1
ATOM 777 N N . ILE A 1 107 ? 17.062 11.43 5.008 1 96.12 107 ILE A N 1
ATOM 778 C CA . ILE A 1 107 ? 16.625 10.188 5.641 1 96.12 107 ILE A CA 1
ATOM 779 C C . ILE A 1 107 ? 16.422 9.109 4.574 1 96.12 107 ILE A C 1
ATOM 781 O O . ILE A 1 107 ? 16.828 7.961 4.766 1 96.12 107 ILE A O 1
ATOM 785 N N . HIS A 1 108 ? 15.812 9.461 3.455 1 98.06 108 HIS A N 1
ATOM 786 C CA . HIS A 1 108 ? 15.672 8.523 2.344 1 98.06 108 HIS A CA 1
ATOM 787 C C . HIS A 1 108 ? 17.031 8.086 1.819 1 98.06 108 HIS A C 1
ATOM 789 O O . HIS A 1 108 ? 17.266 6.895 1.595 1 98.06 108 HIS A O 1
ATOM 795 N N . THR A 1 109 ? 17.953 9.055 1.657 1 97.75 109 THR A N 1
ATOM 796 C CA . THR A 1 109 ? 19.266 8.75 1.118 1 97.75 109 THR A CA 1
ATOM 797 C C . THR A 1 109 ? 20 7.75 2.008 1 97.75 109 THR A C 1
ATOM 799 O O . THR A 1 109 ? 20.5 6.734 1.524 1 97.75 109 THR A O 1
ATOM 802 N N . ASN A 1 110 ? 19.969 7.965 3.307 1 96.75 110 ASN A N 1
ATOM 803 C CA . ASN A 1 110 ? 20.672 7.102 4.246 1 96.75 110 ASN A CA 1
ATOM 804 C C . ASN A 1 110 ? 20.016 5.719 4.332 1 96.75 110 ASN A C 1
ATOM 806 O O . ASN A 1 110 ? 20.719 4.703 4.328 1 96.75 110 ASN A O 1
ATOM 810 N N . GLY A 1 111 ? 18.719 5.75 4.406 1 97.75 111 GLY A N 1
ATOM 811 C CA . GLY A 1 111 ? 18.016 4.484 4.508 1 97.75 111 GLY A CA 1
ATOM 812 C C . GLY A 1 111 ? 18.188 3.602 3.287 1 97.75 111 GLY A C 1
ATOM 813 O O . GLY A 1 111 ? 18.391 2.393 3.412 1 97.75 111 GLY A O 1
ATOM 814 N N . LEU A 1 112 ? 18.141 4.137 2.119 1 98.75 112 LEU A N 1
ATOM 815 C CA . LEU A 1 112 ? 18.25 3.375 0.879 1 98.75 112 LEU A CA 1
ATOM 816 C C . LEU A 1 112 ? 19.688 2.924 0.642 1 98.75 112 LEU A C 1
ATOM 818 O O . LEU A 1 112 ? 19.922 1.848 0.085 1 98.75 112 LEU A O 1
ATOM 822 N N . ALA A 1 113 ? 20.625 3.752 1.121 1 98.19 113 ALA A N 1
ATOM 823 C CA . ALA A 1 113 ? 22.016 3.293 1.09 1 98.19 113 ALA A CA 1
ATOM 824 C C . ALA A 1 113 ? 22.219 2.076 1.989 1 98.19 113 ALA A C 1
ATOM 826 O O . ALA A 1 113 ? 22.906 1.127 1.618 1 98.19 113 ALA A O 1
ATOM 827 N N . ALA A 1 114 ? 21.609 2.088 3.186 1 98.19 114 ALA A N 1
ATOM 828 C CA . ALA A 1 114 ? 21.672 0.94 4.086 1 98.19 114 ALA A CA 1
ATOM 829 C C . ALA A 1 114 ? 21.062 -0.298 3.443 1 98.19 114 ALA A C 1
ATOM 831 O O . ALA A 1 114 ? 21.594 -1.403 3.57 1 98.19 114 ALA A O 1
ATOM 832 N N . LEU A 1 115 ? 19.953 -0.153 2.76 1 98.69 115 LEU A N 1
ATOM 833 C CA . LEU A 1 115 ? 19.312 -1.261 2.059 1 98.69 115 LEU A CA 1
ATOM 834 C C . LEU A 1 115 ? 20.234 -1.827 0.983 1 98.69 115 LEU A C 1
ATOM 836 O O . LEU A 1 115 ? 20.391 -3.045 0.866 1 98.69 115 LEU A O 1
ATOM 840 N N . SER A 1 116 ? 20.844 -0.935 0.239 1 98.5 116 SER A N 1
ATOM 841 C CA . SER A 1 116 ? 21.719 -1.352 -0.844 1 98.5 116 SER A CA 1
ATOM 842 C C . SER A 1 116 ? 22.891 -2.17 -0.316 1 98.5 116 SER A C 1
ATOM 844 O O . SER A 1 116 ? 23.328 -3.125 -0.962 1 98.5 116 SER A O 1
ATOM 846 N N . ALA A 1 117 ? 23.312 -1.836 0.854 1 98.38 117 ALA A N 1
ATOM 847 C CA . ALA A 1 117 ? 24.406 -2.568 1.472 1 98.38 117 ALA A CA 1
ATOM 848 C C . ALA A 1 117 ? 24 -3.996 1.813 1 98.38 117 ALA A C 1
ATOM 850 O O . ALA A 1 117 ? 24.844 -4.852 2.064 1 98.38 117 ALA A O 1
ATOM 851 N N . LYS A 1 118 ? 22.688 -4.297 1.829 1 98.56 118 LYS A N 1
ATOM 852 C CA . LYS A 1 118 ? 22.188 -5.609 2.23 1 98.56 118 LYS A CA 1
ATOM 853 C C . LYS A 1 118 ? 21.859 -6.473 1.014 1 98.56 118 LYS A C 1
ATOM 855 O O . LYS A 1 118 ? 21.406 -7.605 1.153 1 98.56 118 LYS A O 1
ATOM 860 N N . VAL A 1 119 ? 22.109 -6.043 -0.188 1 98.12 119 VAL A N 1
ATOM 861 C CA . VAL A 1 119 ? 21.75 -6.711 -1.433 1 98.12 119 VAL A CA 1
ATOM 862 C C . VAL A 1 119 ? 22.25 -8.148 -1.415 1 98.12 119 VAL A C 1
ATOM 864 O O . VAL A 1 119 ? 21.516 -9.086 -1.705 1 98.12 119 VAL A O 1
ATOM 867 N N . PRO A 1 120 ? 23.516 -8.43 -0.948 1 98.38 120 PRO A N 1
ATOM 868 C CA . PRO A 1 120 ? 23.969 -9.82 -0.976 1 98.38 120 PRO A CA 1
ATOM 869 C C . PRO A 1 120 ? 23.156 -10.727 -0.052 1 98.38 120 PRO A C 1
ATOM 871 O O . PRO A 1 120 ? 22.953 -11.906 -0.359 1 98.38 120 PRO A O 1
ATOM 874 N N . MET A 1 121 ? 22.641 -10.188 1 1 98.44 121 MET A N 1
ATOM 875 C CA . MET A 1 121 ? 21.859 -10.984 1.935 1 98.44 121 MET A CA 1
ATOM 876 C C . MET A 1 121 ? 20.5 -11.32 1.35 1 98.44 121 MET A C 1
ATOM 878 O O . MET A 1 121 ? 20 -12.438 1.507 1 98.44 121 MET A O 1
ATOM 882 N N . PHE A 1 122 ? 19.922 -10.406 0.696 1 97.19 122 PHE A N 1
ATOM 883 C CA . PHE A 1 122 ? 18.656 -10.664 0.031 1 97.19 122 PHE A CA 1
ATOM 884 C C . PHE A 1 122 ? 18.828 -11.656 -1.116 1 97.19 122 PHE A C 1
ATOM 886 O O . PHE A 1 122 ? 17.969 -12.508 -1.349 1 97.19 122 PHE A O 1
ATOM 893 N N . ALA A 1 123 ? 19.922 -11.477 -1.883 1 96.94 123 ALA A N 1
ATOM 894 C CA . ALA A 1 123 ? 20.219 -12.391 -2.98 1 96.94 123 ALA A CA 1
ATOM 895 C C . ALA A 1 123 ? 20.391 -13.82 -2.473 1 96.94 123 ALA A C 1
ATOM 897 O O . ALA A 1 123 ? 19.906 -14.766 -3.096 1 96.94 123 ALA A O 1
ATOM 898 N N . ALA A 1 124 ? 21.047 -13.93 -1.285 1 97 124 ALA A N 1
ATOM 899 C CA . ALA A 1 124 ? 21.266 -15.25 -0.698 1 97 124 ALA A CA 1
ATOM 900 C C . ALA A 1 124 ? 19.953 -15.922 -0.357 1 97 124 ALA A C 1
ATOM 902 O O . ALA A 1 124 ? 19.844 -17.156 -0.394 1 97 124 ALA A O 1
ATOM 903 N N . LEU A 1 125 ? 18.969 -15.109 -0.044 1 94.94 125 LEU A N 1
ATOM 904 C CA . LEU A 1 125 ? 17.641 -15.625 0.288 1 94.94 125 LEU A CA 1
ATOM 905 C C . LEU A 1 125 ? 16.828 -15.852 -0.974 1 94.94 125 LEU A C 1
ATOM 907 O O . LEU A 1 125 ? 15.719 -16.406 -0.908 1 94.94 125 LEU A O 1
ATOM 911 N N . GLY A 1 126 ? 17.281 -15.367 -2.094 1 91.38 126 GLY A N 1
ATOM 912 C CA . GLY A 1 126 ? 16.562 -15.539 -3.348 1 91.38 126 GLY A CA 1
ATOM 913 C C . GLY A 1 126 ? 15.398 -14.578 -3.506 1 91.38 126 GLY A C 1
ATOM 914 O O . GLY A 1 126 ? 14.469 -14.844 -4.27 1 91.38 126 GLY A O 1
ATOM 915 N N . VAL A 1 127 ? 15.375 -13.375 -2.791 1 90.88 127 VAL A N 1
ATOM 916 C CA . VAL A 1 127 ? 14.18 -12.539 -2.779 1 90.88 127 VAL A CA 1
ATOM 917 C C . VAL A 1 127 ? 14.484 -11.195 -3.439 1 90.88 127 VAL A C 1
ATOM 919 O O . VAL A 1 127 ? 13.711 -10.242 -3.311 1 90.88 127 VAL A O 1
ATOM 922 N N . THR A 1 128 ? 15.516 -11.062 -4.23 1 93.88 128 THR A N 1
ATOM 923 C CA . THR A 1 128 ? 15.93 -9.805 -4.852 1 93.88 128 THR A CA 1
ATOM 924 C C . THR A 1 128 ? 14.82 -9.266 -5.754 1 93.88 128 THR A C 1
ATOM 926 O O . THR A 1 128 ? 14.523 -8.07 -5.73 1 93.88 128 THR A O 1
ATOM 929 N N . PRO A 1 129 ? 14.133 -10.109 -6.504 1 88.12 129 PRO A N 1
ATOM 930 C CA . PRO A 1 129 ? 13.078 -9.539 -7.348 1 88.12 129 PRO A CA 1
ATOM 931 C C . PRO A 1 129 ? 11.93 -8.945 -6.531 1 88.12 129 PRO A C 1
ATOM 933 O O . PRO A 1 129 ? 11.359 -7.926 -6.922 1 88.12 129 PRO A O 1
ATOM 936 N N . GLN A 1 130 ? 11.617 -9.617 -5.438 1 88.12 130 GLN A N 1
ATOM 937 C CA . GLN A 1 130 ? 10.539 -9.109 -4.594 1 88.12 130 GLN A CA 1
ATOM 938 C C . GLN A 1 130 ? 10.914 -7.766 -3.973 1 88.12 130 GLN A C 1
ATOM 940 O O . GLN A 1 130 ? 10.078 -6.859 -3.887 1 88.12 130 GLN A O 1
ATOM 945 N N . VAL A 1 131 ? 12.133 -7.664 -3.572 1 95.88 131 VAL A N 1
ATOM 946 C CA . VAL A 1 131 ? 12.602 -6.406 -3.004 1 95.88 131 VAL A CA 1
ATOM 947 C C . VAL A 1 131 ? 12.555 -5.312 -4.07 1 95.88 131 VAL A C 1
ATOM 949 O O . VAL A 1 131 ? 12.109 -4.195 -3.801 1 95.88 131 VAL A O 1
ATOM 952 N N . LYS A 1 132 ? 12.977 -5.613 -5.23 1 95.06 132 LYS A N 1
ATOM 953 C CA . LYS A 1 132 ? 12.961 -4.645 -6.324 1 95.06 132 LYS A CA 1
ATOM 954 C C . LYS A 1 132 ? 11.531 -4.184 -6.621 1 95.06 132 LYS A C 1
ATOM 956 O O . LYS A 1 132 ? 11.289 -2.988 -6.809 1 95.06 132 LYS A O 1
ATOM 961 N N . ASP A 1 133 ? 10.641 -5.082 -6.645 1 92.06 133 ASP A N 1
ATOM 962 C CA . ASP A 1 133 ? 9.242 -4.727 -6.887 1 92.06 133 ASP A CA 1
ATOM 963 C C . ASP A 1 133 ? 8.734 -3.748 -5.832 1 92.06 133 ASP A C 1
ATOM 965 O O . ASP A 1 133 ? 8.062 -2.77 -6.16 1 92.06 133 ASP A O 1
ATOM 969 N N . GLN A 1 134 ? 9 -4.062 -4.629 1 95.56 134 GLN A N 1
ATOM 970 C CA . GLN A 1 134 ? 8.586 -3.184 -3.541 1 95.56 134 GLN A CA 1
ATOM 971 C C . GLN A 1 134 ? 9.234 -1.809 -3.668 1 95.56 134 GLN A C 1
ATOM 973 O O . GLN A 1 134 ? 8.594 -0.787 -3.412 1 95.56 134 GLN A O 1
ATOM 978 N N . LEU A 1 135 ? 10.539 -1.818 -4.07 1 98.12 135 LEU A N 1
ATOM 979 C CA . LEU A 1 135 ? 11.242 -0.554 -4.266 1 98.12 135 LEU A CA 1
ATOM 980 C C . LEU A 1 135 ? 10.594 0.26 -5.383 1 98.12 135 LEU A C 1
ATOM 982 O O . LEU A 1 135 ? 10.469 1.481 -5.27 1 98.12 135 LEU A O 1
ATOM 986 N N . LEU A 1 136 ? 10.195 -0.39 -6.387 1 96.06 136 LEU A N 1
ATOM 987 C CA . LEU A 1 136 ? 9.547 0.302 -7.496 1 96.06 136 LEU A CA 1
ATOM 988 C C . LEU A 1 136 ? 8.227 0.921 -7.047 1 96.06 136 LEU A C 1
ATOM 990 O O . LEU A 1 136 ? 7.93 2.07 -7.379 1 96.06 136 LEU A O 1
ATOM 994 N N . GLN A 1 137 ? 7.488 0.186 -6.305 1 94.38 137 GLN A N 1
ATOM 995 C CA . GLN A 1 137 ? 6.223 0.706 -5.793 1 94.38 137 GLN A CA 1
ATOM 996 C C . GLN A 1 137 ? 6.457 1.88 -4.844 1 94.38 137 GLN A C 1
ATOM 998 O O . GLN A 1 137 ? 5.793 2.914 -4.957 1 94.38 137 GLN A O 1
ATOM 1003 N N . LEU A 1 138 ? 7.422 1.728 -3.949 1 97.94 138 LEU A N 1
ATOM 1004 C CA . LEU A 1 138 ? 7.738 2.789 -3 1 97.94 138 LEU A CA 1
ATOM 1005 C C . LEU A 1 138 ? 8.234 4.035 -3.725 1 97.94 138 LEU A C 1
ATOM 1007 O O . LEU A 1 138 ? 7.859 5.156 -3.361 1 97.94 138 LEU A O 1
ATOM 1011 N N . SER A 1 139 ? 9.086 3.797 -4.711 1 98.31 139 SER A N 1
ATOM 1012 C CA . SER A 1 139 ? 9.594 4.922 -5.492 1 98.31 139 SER A CA 1
ATOM 1013 C C . SER A 1 139 ? 8.453 5.699 -6.137 1 98.31 139 SER A C 1
ATOM 1015 O O . SER A 1 139 ? 8.422 6.934 -6.074 1 98.31 139 SER A O 1
ATOM 1017 N N . SER A 1 140 ? 7.547 5.004 -6.715 1 96.38 140 SER A N 1
ATOM 1018 C CA . SER A 1 140 ? 6.41 5.637 -7.375 1 96.38 140 SER A CA 1
ATOM 1019 C C . SER A 1 140 ? 5.555 6.414 -6.379 1 96.38 140 SER A C 1
ATOM 1021 O O . SER A 1 140 ? 5.211 7.574 -6.617 1 96.38 140 SER A O 1
ATOM 1023 N N . ASP A 1 141 ? 5.199 5.805 -5.246 1 96.12 141 ASP A N 1
ATOM 1024 C CA . ASP A 1 141 ? 4.344 6.453 -4.258 1 96.12 141 ASP A CA 1
ATOM 1025 C C . ASP A 1 141 ? 5.078 7.598 -3.561 1 96.12 141 ASP A C 1
ATOM 1027 O O . ASP A 1 141 ? 4.465 8.602 -3.197 1 96.12 141 ASP A O 1
AT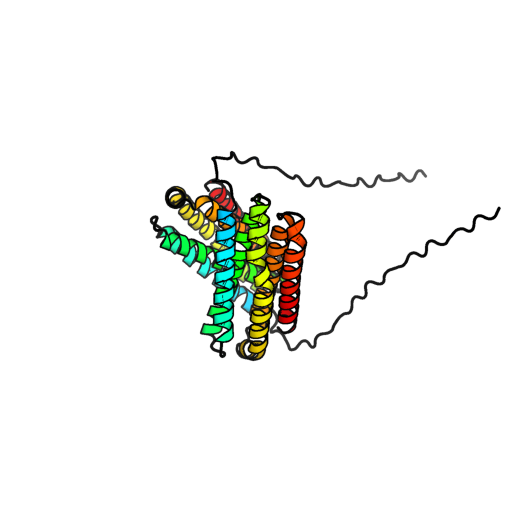OM 1031 N N . ASN A 1 142 ? 6.375 7.375 -3.373 1 98.38 142 ASN A N 1
ATOM 1032 C CA . ASN A 1 142 ? 7.207 8.453 -2.848 1 98.38 142 ASN A CA 1
ATOM 1033 C C . ASN A 1 142 ? 7.195 9.664 -3.771 1 98.38 142 ASN A C 1
ATOM 1035 O O . ASN A 1 142 ? 7.035 10.797 -3.312 1 98.38 142 ASN A O 1
ATOM 1039 N N . ASP A 1 143 ? 7.336 9.445 -5.059 1 98.5 143 ASP A N 1
ATOM 1040 C CA . ASP A 1 143 ? 7.273 10.539 -6.023 1 98.5 143 ASP A CA 1
ATOM 1041 C C . ASP A 1 143 ? 5.914 11.234 -5.98 1 98.5 143 ASP A C 1
ATOM 1043 O O . ASP A 1 143 ? 5.836 12.461 -6.027 1 98.5 143 ASP A O 1
ATOM 1047 N N . GLY A 1 144 ? 4.902 10.477 -5.91 1 98.25 144 GLY A N 1
ATOM 1048 C CA . GLY A 1 144 ? 3.561 11.039 -5.828 1 98.25 144 GLY A CA 1
ATOM 1049 C C . GLY A 1 144 ? 3.361 11.93 -4.617 1 98.25 144 GLY A C 1
ATOM 1050 O O . GLY A 1 144 ? 2.748 13 -4.723 1 98.25 144 GLY A O 1
ATOM 1051 N N . PHE A 1 145 ? 3.867 11.484 -3.465 1 98.69 145 PHE A N 1
ATOM 1052 C CA . PHE A 1 145 ? 3.783 12.234 -2.217 1 98.69 145 PHE A CA 1
ATOM 1053 C C . PHE A 1 145 ? 4.453 13.594 -2.359 1 98.69 145 PHE A C 1
ATOM 1055 O O . PHE A 1 145 ? 3.846 14.625 -2.068 1 98.69 145 PHE A O 1
ATOM 1062 N N . TRP A 1 146 ? 5.617 13.617 -2.852 1 98.88 146 TRP A N 1
ATOM 1063 C CA . TRP A 1 146 ? 6.383 14.852 -2.961 1 98.88 146 TRP A CA 1
ATOM 1064 C C . TRP A 1 146 ? 5.754 15.797 -3.979 1 98.88 146 TRP A C 1
ATOM 1066 O O . TRP A 1 146 ? 5.652 17 -3.738 1 98.88 146 TRP A O 1
ATOM 1076 N N . THR A 1 147 ? 5.352 15.258 -5.086 1 98.69 147 THR A N 1
ATOM 1077 C CA . THR A 1 147 ? 4.75 16.047 -6.145 1 98.69 147 THR A CA 1
ATOM 1078 C C . THR A 1 147 ? 3.443 16.688 -5.668 1 98.69 147 T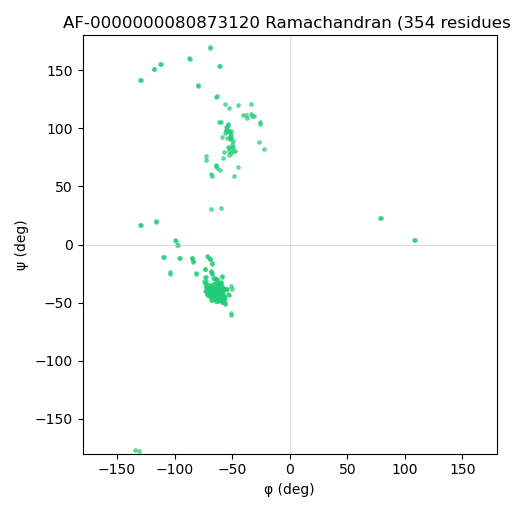HR A C 1
ATOM 1080 O O . THR A 1 147 ? 3.225 17.891 -5.852 1 98.69 147 THR A O 1
ATOM 1083 N N . ALA A 1 148 ? 2.607 15.883 -5.008 1 98.31 148 ALA A N 1
ATOM 1084 C CA . ALA A 1 148 ? 1.335 16.391 -4.504 1 98.31 148 ALA A CA 1
ATOM 1085 C C . ALA A 1 148 ? 1.554 17.5 -3.479 1 98.31 148 ALA A C 1
ATOM 1087 O O . ALA A 1 148 ? 0.872 18.531 -3.51 1 98.31 148 ALA A O 1
ATOM 1088 N N . LEU A 1 149 ? 2.49 17.266 -2.576 1 98.75 149 LEU A N 1
ATOM 1089 C CA . LEU A 1 149 ? 2.742 18.234 -1.523 1 98.75 149 LEU A CA 1
ATOM 1090 C C . LEU A 1 149 ? 3.26 19.547 -2.109 1 98.75 149 LEU A C 1
ATOM 1092 O O . LEU A 1 149 ? 2.752 20.625 -1.784 1 98.75 149 LEU A O 1
ATOM 1096 N N . ALA A 1 150 ? 4.246 19.438 -2.982 1 98.75 150 ALA A N 1
ATOM 1097 C CA . ALA A 1 150 ? 4.812 20.641 -3.574 1 98.75 150 ALA A CA 1
ATOM 1098 C C . ALA A 1 150 ? 3.736 21.469 -4.285 1 98.75 150 ALA A C 1
ATOM 1100 O O . ALA A 1 150 ? 3.73 22.688 -4.207 1 98.75 150 ALA A O 1
ATOM 1101 N N . ARG A 1 151 ? 2.848 20.797 -4.91 1 98 151 ARG A N 1
ATOM 1102 C CA . ARG A 1 151 ? 1.802 21.469 -5.68 1 98 151 ARG A CA 1
ATOM 1103 C C . ARG A 1 151 ? 0.837 22.219 -4.766 1 98 151 ARG A C 1
ATOM 1105 O O . ARG A 1 151 ? 0.246 23.219 -5.164 1 98 151 ARG A O 1
ATOM 1112 N N . LYS A 1 152 ? 0.747 21.828 -3.523 1 98 152 LYS A N 1
ATOM 1113 C CA . LYS A 1 152 ? -0.25 22.375 -2.605 1 98 152 LYS A CA 1
ATOM 1114 C C . LYS A 1 152 ? 0.335 23.5 -1.762 1 98 152 LYS A C 1
ATOM 1116 O O . LYS A 1 152 ? -0.402 24.234 -1.11 1 98 152 LYS A O 1
ATOM 1121 N N . LEU A 1 153 ? 1.605 23.641 -1.808 1 98.5 153 LEU A N 1
ATOM 1122 C CA . LEU A 1 153 ? 2.262 24.609 -0.923 1 98.5 153 LEU A CA 1
ATOM 1123 C C . LEU A 1 153 ? 2.295 25.984 -1.553 1 98.5 153 LEU A C 1
ATOM 1125 O O . LEU A 1 153 ? 2.119 26.141 -2.766 1 98.5 153 LEU A O 1
ATOM 1129 N N . ALA A 1 154 ? 2.488 26.969 -0.634 1 98.44 154 ALA A N 1
ATOM 1130 C CA . ALA A 1 154 ? 2.73 28.344 -1.1 1 98.44 154 ALA A CA 1
ATOM 1131 C C . ALA A 1 154 ? 3.996 28.406 -1.949 1 98.44 154 ALA A C 1
ATOM 1133 O O . ALA A 1 154 ? 4.934 27.641 -1.744 1 98.44 154 ALA A O 1
ATOM 1134 N N . ALA A 1 155 ? 4.016 29.391 -2.832 1 98.12 155 ALA A N 1
ATOM 1135 C CA . ALA A 1 155 ? 5.074 29.5 -3.83 1 98.12 155 ALA A CA 1
ATOM 1136 C C . ALA A 1 155 ? 6.449 29.531 -3.168 1 98.12 155 ALA A C 1
ATOM 1138 O O . ALA A 1 155 ? 7.398 28.922 -3.666 1 98.12 155 ALA A O 1
ATOM 1139 N N . GLY A 1 156 ? 6.582 30.156 -2.102 1 98.31 156 GLY A N 1
ATOM 1140 C CA . GLY A 1 156 ? 7.863 30.328 -1.437 1 98.31 156 GLY A CA 1
ATOM 1141 C C . GLY A 1 156 ? 8.398 29.062 -0.82 1 98.31 156 GLY A C 1
ATOM 1142 O O . GLY A 1 156 ? 9.578 28.984 -0.462 1 98.31 156 GLY A O 1
ATOM 1143 N N . ASP A 1 157 ? 7.566 28 -0.755 1 98.69 157 ASP A N 1
ATOM 1144 C CA . ASP A 1 157 ? 7.953 26.781 -0.074 1 98.69 157 ASP A CA 1
ATOM 1145 C C . ASP A 1 157 ? 8.195 25.641 -1.074 1 98.69 157 ASP A C 1
ATOM 1147 O O . ASP A 1 157 ? 8.781 24.609 -0.729 1 98.69 157 ASP A O 1
ATOM 1151 N N . ARG A 1 158 ? 7.852 25.797 -2.271 1 98.69 158 ARG A N 1
ATOM 1152 C CA . ARG A 1 158 ? 7.773 24.719 -3.246 1 98.69 158 ARG A CA 1
ATOM 1153 C C . ARG A 1 158 ? 9.164 24.219 -3.629 1 98.69 158 ARG A C 1
ATOM 1155 O O . ARG A 1 158 ? 9.398 23.016 -3.723 1 98.69 158 ARG A O 1
ATOM 1162 N N . ASP A 1 159 ? 10.039 25.109 -3.762 1 98.56 159 ASP A N 1
ATOM 1163 C CA . ASP A 1 159 ? 11.344 24.734 -4.289 1 98.56 159 ASP A CA 1
ATOM 1164 C C . ASP A 1 159 ? 12.102 23.844 -3.295 1 98.56 159 ASP A C 1
ATOM 1166 O O . ASP A 1 159 ? 12.719 22.859 -3.684 1 98.56 159 ASP A O 1
ATOM 1170 N N . ALA A 1 160 ? 12.141 24.25 -2.035 1 98.62 160 ALA A N 1
ATOM 1171 C CA . ALA A 1 160 ? 12.836 23.453 -1.023 1 98.62 160 ALA A CA 1
ATOM 1172 C C . ALA A 1 160 ? 12.242 22.047 -0.917 1 98.62 160 ALA A C 1
ATOM 1174 O O . ALA A 1 160 ? 12.969 21.062 -0.796 1 98.62 160 ALA A O 1
ATOM 1175 N N . VAL A 1 161 ? 10.953 21.969 -1.038 1 98.88 161 VAL A N 1
ATOM 1176 C CA . VAL A 1 161 ? 10.266 20.688 -0.95 1 98.88 161 VAL A CA 1
ATOM 1177 C C . VAL A 1 161 ? 10.555 19.859 -2.199 1 98.88 161 VAL A C 1
ATOM 1179 O O . VAL A 1 161 ? 10.836 18.656 -2.105 1 98.88 161 VAL A O 1
ATOM 1182 N N . ALA A 1 162 ? 10.523 20.516 -3.299 1 98.69 162 ALA A N 1
ATOM 1183 C CA . ALA A 1 162 ? 10.828 19.812 -4.543 1 98.69 162 ALA A CA 1
ATOM 1184 C C . ALA A 1 162 ? 12.266 19.297 -4.535 1 98.69 162 ALA A C 1
ATOM 1186 O O . ALA A 1 162 ? 12.539 18.188 -5.012 1 98.69 162 ALA A O 1
ATOM 1187 N N . ALA A 1 163 ? 13.172 20.016 -3.975 1 98.69 163 ALA A N 1
ATOM 1188 C CA . ALA A 1 163 ? 14.57 19.609 -3.906 1 98.69 163 ALA A CA 1
ATOM 1189 C C . ALA A 1 163 ? 14.742 18.391 -3.004 1 98.69 163 ALA A C 1
ATOM 1191 O O . ALA A 1 163 ? 15.484 17.453 -3.338 1 98.69 163 ALA A O 1
ATOM 1192 N N . ALA A 1 164 ? 14.078 18.391 -1.867 1 98.75 164 ALA A N 1
ATOM 1193 C CA . ALA A 1 164 ? 14.109 17.219 -0.988 1 98.75 164 ALA A CA 1
ATOM 1194 C C . ALA A 1 164 ? 13.5 16 -1.676 1 98.75 164 ALA A C 1
ATOM 1196 O O . ALA A 1 164 ? 14.023 14.891 -1.561 1 98.75 164 ALA A O 1
ATOM 1197 N N . GLY A 1 165 ? 12.414 16.266 -2.412 1 98.88 165 GLY A N 1
ATOM 1198 C CA . GLY A 1 165 ? 11.812 15.195 -3.189 1 98.88 165 GLY A CA 1
ATOM 1199 C C . GLY A 1 165 ? 12.75 14.633 -4.242 1 98.88 165 GLY A C 1
ATOM 1200 O O . GLY A 1 165 ? 12.797 13.414 -4.445 1 98.88 165 GLY A O 1
ATOM 1201 N N . ASN A 1 166 ? 13.469 15.445 -4.891 1 98.75 166 ASN A N 1
ATOM 1202 C CA . ASN A 1 166 ? 14.422 14.992 -5.898 1 98.75 166 ASN A CA 1
ATOM 1203 C C . ASN A 1 166 ? 15.547 14.18 -5.273 1 98.75 166 ASN A C 1
ATOM 1205 O O . ASN A 1 166 ? 16.016 13.203 -5.867 1 98.75 166 ASN A O 1
ATOM 1209 N N . GLN A 1 167 ? 16.016 14.609 -4.113 1 98.5 167 GLN A N 1
ATOM 1210 C CA . GLN A 1 167 ? 17.016 13.828 -3.402 1 98.5 167 GLN A CA 1
ATOM 1211 C C . GLN A 1 167 ? 16.531 12.414 -3.123 1 98.5 167 GLN A C 1
ATOM 1213 O O . GLN A 1 167 ? 17.25 11.445 -3.336 1 98.5 167 GLN A O 1
ATOM 1218 N N . ALA A 1 168 ? 15.312 12.305 -2.676 1 98.81 168 ALA A N 1
ATOM 1219 C CA . ALA A 1 168 ? 14.711 11 -2.414 1 98.81 168 ALA A CA 1
ATOM 1220 C C . ALA A 1 168 ? 14.578 10.195 -3.701 1 98.81 168 ALA A C 1
ATOM 1222 O O . ALA A 1 168 ? 14.875 8.992 -3.723 1 98.81 168 ALA A O 1
ATOM 1223 N N . ARG A 1 169 ? 14.117 10.836 -4.73 1 98.75 169 ARG A N 1
ATOM 1224 C CA . ARG A 1 169 ? 13.938 10.164 -6.012 1 98.75 169 ARG A CA 1
ATOM 1225 C C . ARG A 1 169 ? 15.242 9.555 -6.504 1 98.75 169 ARG A C 1
ATOM 1227 O O . ARG A 1 169 ? 15.273 8.391 -6.922 1 98.75 169 ARG A O 1
ATOM 1234 N N . VAL A 1 170 ? 16.312 10.297 -6.422 1 98.75 170 VAL A N 1
ATOM 1235 C CA . VAL A 1 170 ? 17.609 9.828 -6.867 1 98.75 170 VAL A CA 1
ATOM 1236 C C . VAL A 1 170 ? 18.047 8.641 -6.016 1 98.75 170 VAL A C 1
ATOM 1238 O O . VAL A 1 170 ? 18.562 7.641 -6.539 1 98.75 170 VAL A O 1
ATOM 1241 N N . ALA A 1 171 ? 17.844 8.727 -4.695 1 98.69 171 ALA A N 1
ATOM 1242 C CA . ALA A 1 171 ? 18.203 7.629 -3.793 1 98.69 171 ALA A CA 1
ATOM 1243 C C . ALA A 1 171 ? 17.453 6.352 -4.156 1 98.69 171 ALA A C 1
ATOM 1245 O O . ALA A 1 171 ? 18.031 5.262 -4.133 1 98.69 171 ALA A O 1
ATOM 1246 N N . TYR A 1 172 ? 16.172 6.445 -4.484 1 98.81 172 TYR A N 1
ATOM 1247 C CA . TYR A 1 172 ? 15.391 5.289 -4.91 1 98.81 172 TYR A CA 1
ATOM 1248 C C . TYR A 1 172 ? 15.945 4.711 -6.211 1 98.81 172 TYR A C 1
ATOM 1250 O O . TYR A 1 172 ? 16.078 3.494 -6.352 1 98.81 172 TYR A O 1
ATOM 1258 N N . GLN A 1 173 ? 16.219 5.562 -7.129 1 98.56 173 GLN A N 1
ATOM 1259 C CA . GLN A 1 173 ? 16.734 5.09 -8.406 1 98.56 173 GLN A CA 1
ATOM 1260 C C . GLN A 1 173 ? 18.047 4.352 -8.234 1 98.56 173 GLN A C 1
ATOM 1262 O O . GLN A 1 173 ? 18.266 3.307 -8.852 1 98.56 173 GLN A O 1
ATOM 1267 N N . ASP A 1 174 ? 18.922 4.867 -7.414 1 98.62 174 ASP A N 1
ATOM 1268 C CA . ASP A 1 174 ? 20.188 4.207 -7.133 1 98.62 174 ASP A CA 1
ATOM 1269 C C . ASP A 1 174 ?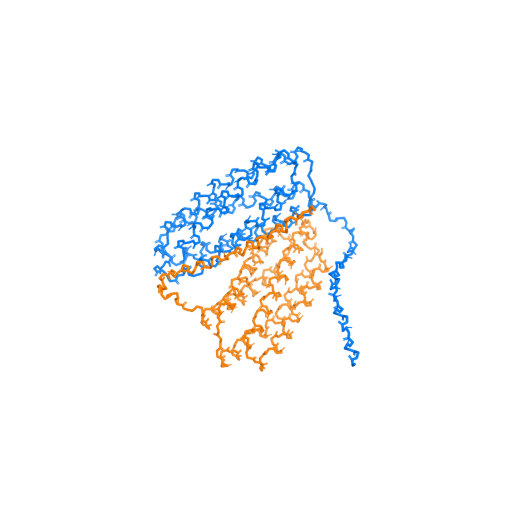 19.969 2.828 -6.516 1 98.62 174 ASP A C 1
ATOM 1271 O O . ASP A 1 174 ? 20.594 1.85 -6.934 1 98.62 174 ASP A O 1
ATOM 1275 N N . ALA A 1 175 ? 19.094 2.75 -5.5 1 98.75 175 ALA A N 1
ATOM 1276 C CA . ALA A 1 175 ? 18.812 1.479 -4.836 1 98.75 175 ALA A CA 1
ATOM 1277 C C . ALA A 1 175 ? 18.219 0.472 -5.812 1 98.75 175 ALA A C 1
ATOM 1279 O O . ALA A 1 175 ? 18.594 -0.701 -5.82 1 98.75 175 ALA A O 1
ATOM 1280 N N . ILE A 1 176 ? 17.219 0.936 -6.598 1 98.19 176 ILE A N 1
ATOM 1281 C CA . ILE A 1 176 ? 16.578 0.068 -7.57 1 98.19 176 ILE A CA 1
ATOM 1282 C C . ILE A 1 176 ? 17.625 -0.522 -8.516 1 98.19 176 ILE A C 1
ATOM 1284 O O . ILE A 1 176 ? 17.562 -1.707 -8.852 1 98.19 176 ILE A O 1
ATOM 1288 N N . SER A 1 177 ? 18.625 0.251 -8.898 1 97.88 177 SER A N 1
ATOM 1289 C CA . SER A 1 177 ? 19.656 -0.185 -9.828 1 97.88 177 SER A CA 1
ATOM 1290 C C . SER A 1 177 ? 20.531 -1.277 -9.211 1 97.88 177 SER A C 1
ATOM 1292 O O . SER A 1 177 ? 21.125 -2.074 -9.938 1 97.88 177 SER A O 1
ATOM 1294 N N . GLU A 1 178 ? 20.609 -1.324 -7.887 1 97.75 178 GLU A N 1
ATOM 1295 C CA . GLU A 1 178 ? 21.438 -2.32 -7.203 1 97.75 178 GLU A CA 1
ATOM 1296 C C . GLU A 1 178 ? 20.703 -3.658 -7.098 1 97.75 178 GLU A C 1
ATOM 1298 O O . GLU A 1 178 ? 21.328 -4.695 -6.879 1 97.75 178 GLU A O 1
ATOM 1303 N N . PHE A 1 179 ? 19.422 -3.543 -7.117 1 96.12 179 PHE A N 1
ATOM 1304 C CA . PHE A 1 179 ? 18.625 -4.754 -7.004 1 96.12 179 PHE A CA 1
ATOM 1305 C C . PHE A 1 179 ? 18.234 -5.281 -8.383 1 96.12 179 PHE A C 1
ATOM 1307 O O . PHE A 1 179 ? 17.859 -6.445 -8.523 1 96.12 179 PHE A O 1
ATOM 1314 N N . MET B 1 1 ? 13.734 39.406 -55.969 1 24.48 1 MET B N 1
ATOM 1315 C CA . MET B 1 1 ? 14.133 39.312 -54.562 1 24.48 1 MET B CA 1
ATOM 1316 C C . MET B 1 1 ? 13.906 37.906 -54 1 24.48 1 MET B C 1
ATOM 1318 O O . MET B 1 1 ? 12.773 37.438 -54 1 24.48 1 MET B O 1
ATOM 1322 N N . TYR B 1 2 ? 14.922 37.031 -54.125 1 27.41 2 TYR B N 1
ATOM 1323 C CA . TYR B 1 2 ? 15.008 35.562 -54.031 1 27.41 2 TYR B CA 1
ATOM 1324 C C . TYR B 1 2 ? 14.883 35.094 -52.594 1 27.41 2 TYR B C 1
ATOM 1326 O O . TYR B 1 2 ? 15.742 35.406 -51.75 1 27.41 2 TYR B O 1
ATOM 1334 N N . PHE B 1 3 ? 13.648 35.156 -52 1 35.66 3 PHE B N 1
ATOM 1335 C CA . PHE B 1 3 ? 13.43 34.781 -50.625 1 35.66 3 PHE B CA 1
ATOM 1336 C C . PHE B 1 3 ? 13.922 33.344 -50.375 1 35.66 3 PHE B C 1
ATOM 1338 O O . PHE B 1 3 ? 13.492 32.406 -51.062 1 35.66 3 PHE B O 1
ATOM 1345 N N . PRO B 1 4 ? 15.148 33.188 -49.812 1 31.67 4 PRO B N 1
ATOM 1346 C CA . PRO B 1 4 ? 15.773 31.891 -49.562 1 31.67 4 PRO B CA 1
ATOM 1347 C C . PRO B 1 4 ? 14.961 31 -48.625 1 31.67 4 PRO B C 1
ATOM 1349 O O . PRO B 1 4 ? 14.289 31.516 -47.719 1 31.67 4 PRO B O 1
ATOM 1352 N N . THR B 1 5 ? 14.297 29.984 -49.125 1 31.27 5 THR B N 1
ATOM 1353 C CA . THR B 1 5 ? 13.516 28.922 -48.5 1 31.27 5 THR B CA 1
ATOM 1354 C C . THR B 1 5 ? 14.32 28.219 -47.438 1 31.27 5 THR B C 1
ATOM 1356 O O . THR B 1 5 ? 15.406 27.688 -47.719 1 31.27 5 THR B O 1
ATOM 1359 N N . LEU B 1 6 ? 14.398 28.859 -46.188 1 31.53 6 LEU B N 1
ATOM 1360 C CA . LEU B 1 6 ? 15.148 28.281 -45.094 1 31.53 6 LEU B CA 1
ATOM 1361 C C . LEU B 1 6 ? 14.688 26.844 -44.844 1 31.53 6 LEU B C 1
ATOM 1363 O O . LEU B 1 6 ? 13.492 26.594 -44.688 1 31.53 6 LEU B O 1
ATOM 1367 N N . PRO B 1 7 ? 15.469 25.859 -45.281 1 26.33 7 PRO B N 1
ATOM 1368 C CA . PRO B 1 7 ? 15.133 24.453 -45.062 1 26.33 7 PRO B CA 1
ATOM 1369 C C . PRO B 1 7 ? 14.992 24.125 -43.562 1 26.33 7 PRO B C 1
ATOM 1371 O O . PRO B 1 7 ? 15.805 24.562 -42.75 1 26.33 7 PRO B O 1
ATOM 1374 N N . LEU B 1 8 ? 13.75 24.234 -43.094 1 27.39 8 LEU B N 1
ATOM 1375 C CA . LEU B 1 8 ? 13.445 23.828 -41.719 1 27.39 8 LEU B CA 1
ATOM 1376 C C . LEU B 1 8 ? 14.008 22.438 -41.438 1 27.39 8 LEU B C 1
ATOM 1378 O O . LEU B 1 8 ? 13.641 21.469 -42.094 1 27.39 8 LEU B O 1
ATOM 1382 N N . PHE B 1 9 ? 15.305 22.359 -41.062 1 25.48 9 PHE B N 1
ATOM 1383 C CA . PHE B 1 9 ? 15.977 21.141 -40.656 1 25.48 9 PHE B CA 1
ATOM 1384 C C . PHE B 1 9 ? 15.195 20.422 -39.562 1 25.48 9 PHE B C 1
ATOM 1386 O O . PHE B 1 9 ? 14.914 21.016 -38.531 1 25.48 9 PHE B O 1
ATOM 1393 N N . LEU B 1 10 ? 14.32 19.547 -40 1 25.48 10 LEU B N 1
ATOM 1394 C CA . LEU B 1 10 ? 13.617 18.594 -39.156 1 25.48 10 LEU B CA 1
ATOM 1395 C C . LEU B 1 10 ? 14.609 17.797 -38.312 1 25.48 10 LEU B C 1
ATOM 1397 O O . LEU B 1 10 ? 15.438 17.062 -38.844 1 25.48 10 LEU B O 1
ATOM 1401 N N . PHE B 1 11 ? 15.117 18.469 -37.219 1 24.86 11 PHE B N 1
ATOM 1402 C CA . PHE B 1 11 ? 15.953 17.719 -36.281 1 24.86 11 PHE B CA 1
ATOM 1403 C C . PHE B 1 11 ? 15.266 16.438 -35.875 1 24.86 11 PHE B C 1
ATOM 1405 O O . PHE B 1 11 ? 14.188 16.469 -35.281 1 24.86 11 PHE B O 1
ATOM 1412 N N . ILE B 1 12 ? 15.391 15.336 -36.594 1 24.58 12 ILE B N 1
ATOM 1413 C CA . ILE B 1 12 ? 15.008 13.984 -36.188 1 24.58 12 ILE B CA 1
ATOM 1414 C C . ILE B 1 12 ? 15.734 13.594 -34.906 1 24.58 12 ILE B C 1
ATOM 1416 O O . ILE B 1 12 ? 16.969 13.508 -34.875 1 24.58 12 ILE B O 1
ATOM 1420 N N . SER B 1 13 ? 15.312 14.141 -33.75 1 24.08 13 SER B N 1
ATOM 1421 C CA . SER B 1 13 ? 15.906 13.664 -32.531 1 24.08 13 SER B CA 1
ATOM 1422 C C . SER B 1 13 ? 15.867 12.141 -32.438 1 24.08 13 SER B C 1
ATOM 1424 O O . SER B 1 13 ? 14.812 11.531 -32.625 1 24.08 13 SER B O 1
ATOM 1426 N N . THR B 1 14 ? 16.922 11.531 -32.844 1 25.83 14 THR B N 1
ATOM 1427 C CA . THR B 1 14 ? 17.141 10.102 -32.625 1 25.83 14 THR B CA 1
ATOM 1428 C C . THR B 1 14 ? 16.984 9.727 -31.156 1 25.83 14 THR B C 1
ATOM 1430 O O . THR B 1 14 ? 17.641 10.312 -30.297 1 25.83 14 THR B O 1
ATOM 1433 N N . LEU B 1 15 ? 15.812 9.234 -30.797 1 26.27 15 LEU B N 1
ATOM 1434 C CA . LEU B 1 15 ? 15.594 8.57 -29.516 1 26.27 15 LEU B CA 1
ATOM 1435 C C . LEU B 1 15 ? 16.609 7.453 -29.297 1 26.27 15 LEU B C 1
ATOM 1437 O O . LEU B 1 15 ? 16.703 6.527 -30.109 1 26.27 15 LEU B O 1
ATOM 1441 N N . PHE B 1 16 ? 17.781 7.832 -28.812 1 25.94 16 PHE B N 1
ATOM 1442 C CA . PHE B 1 16 ? 18.719 6.797 -28.391 1 25.94 16 PHE B CA 1
ATOM 1443 C C . PHE B 1 16 ? 18.062 5.812 -27.438 1 25.94 16 PHE B C 1
ATOM 1445 O O . PHE B 1 16 ? 17.625 6.195 -26.344 1 25.94 16 PHE B O 1
ATOM 1452 N N . THR B 1 17 ? 17.531 4.754 -27.938 1 26.22 17 THR B N 1
ATOM 1453 C CA . THR B 1 17 ? 17.172 3.572 -27.156 1 26.22 17 THR B CA 1
ATOM 1454 C C . THR B 1 17 ? 18.438 2.871 -26.656 1 26.22 17 THR B C 1
ATOM 1456 O O . THR B 1 17 ? 19.156 2.244 -27.422 1 26.22 17 THR B O 1
ATOM 1459 N N . THR B 1 18 ? 19.234 3.537 -25.875 1 28.42 18 THR B N 1
ATOM 1460 C CA . THR B 1 18 ? 20.297 2.715 -25.344 1 28.42 18 THR B CA 1
ATOM 1461 C C . THR B 1 18 ? 19.734 1.484 -24.625 1 28.42 18 THR B C 1
ATOM 1463 O O . THR B 1 18 ? 18.891 1.607 -23.734 1 28.42 18 THR B O 1
ATOM 1466 N N . SER B 1 19 ? 19.781 0.381 -25.297 1 27.62 19 SER B N 1
ATOM 1467 C CA . SER B 1 19 ? 19.594 -0.956 -24.75 1 27.62 19 SER B CA 1
ATOM 1468 C C . SER B 1 19 ? 20.672 -1.29 -23.734 1 27.62 19 SER B C 1
ATOM 1470 O O . SER B 1 19 ? 21.828 -1.529 -24.094 1 27.62 19 SER B O 1
ATOM 1472 N N . LEU B 1 20 ? 20.781 -0.669 -22.609 1 28.75 20 LEU B N 1
ATOM 1473 C CA . LEU B 1 20 ? 21.688 -1.248 -21.625 1 28.75 20 LEU B CA 1
ATOM 1474 C C . LEU B 1 20 ? 21.375 -2.727 -21.406 1 28.75 20 LEU B C 1
ATOM 1476 O O . LEU B 1 20 ? 20.281 -3.084 -20.984 1 28.75 20 LEU B O 1
ATOM 1480 N N . SER B 1 21 ? 22.109 -3.588 -22.109 1 28.08 21 SER B N 1
ATOM 1481 C CA . SER B 1 21 ? 22.141 -5.027 -21.891 1 28.08 21 SER B CA 1
ATOM 1482 C C . SER B 1 21 ? 22.625 -5.355 -20.469 1 28.08 21 SER B C 1
ATOM 1484 O O . SER B 1 21 ? 23.812 -5.207 -20.172 1 28.08 21 SER B O 1
ATOM 1486 N N . LEU B 1 22 ? 22 -5.035 -19.406 1 31.45 22 LEU B N 1
ATOM 1487 C CA . LEU B 1 22 ? 22.469 -5.52 -18.109 1 31.45 22 LEU B CA 1
ATOM 1488 C C . LEU B 1 22 ? 22.641 -7.035 -18.125 1 31.45 22 LEU B C 1
ATOM 1490 O O . LEU B 1 22 ? 21.859 -7.742 -18.75 1 31.45 22 LEU B O 1
ATOM 1494 N N . PRO B 1 23 ? 23.844 -7.543 -17.938 1 33.16 23 PRO B N 1
ATOM 1495 C CA . PRO B 1 23 ? 24.031 -8.992 -17.812 1 33.16 23 PRO B CA 1
ATOM 1496 C C . PRO B 1 23 ? 22.938 -9.664 -16.969 1 33.16 23 PRO B C 1
ATOM 1498 O O . PRO B 1 23 ? 22.516 -9.109 -15.961 1 33.16 23 PRO B O 1
ATOM 1501 N N . THR B 1 24 ? 22.062 -10.492 -17.562 1 32.59 24 THR B N 1
ATOM 1502 C CA . THR B 1 24 ? 20.891 -11.258 -17.125 1 32.59 24 THR B CA 1
ATOM 1503 C C . THR B 1 24 ? 21.266 -12.25 -16.031 1 32.59 24 THR B C 1
ATOM 1505 O O . THR B 1 24 ? 21.812 -13.32 -16.328 1 32.59 24 THR B O 1
ATOM 1508 N N . THR B 1 25 ? 22.188 -12.055 -15.172 1 36.22 25 THR B N 1
ATOM 1509 C CA . THR B 1 25 ? 22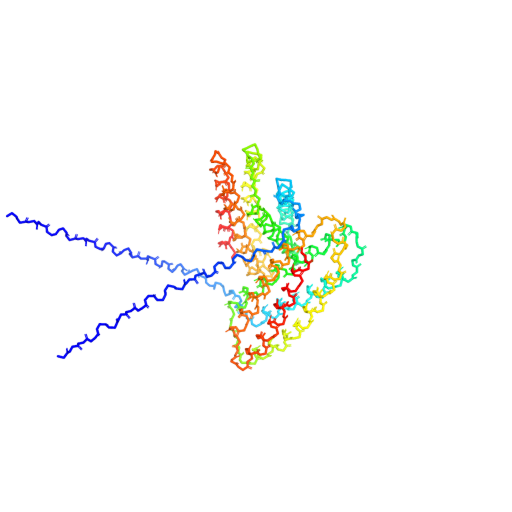.125 -13.086 -14.133 1 36.22 25 THR B CA 1
ATOM 1510 C C . THR B 1 25 ? 20.672 -13.539 -13.93 1 36.22 25 THR B C 1
ATOM 1512 O O . THR B 1 25 ? 19.766 -12.711 -13.797 1 36.22 25 THR B O 1
ATOM 1515 N N . ALA B 1 26 ? 20.266 -14.734 -14.281 1 35.84 26 ALA B N 1
ATOM 1516 C CA . ALA B 1 26 ? 18.953 -15.352 -14.516 1 35.84 26 ALA B CA 1
ATOM 1517 C C . ALA B 1 26 ? 17.969 -14.977 -13.414 1 35.84 26 ALA B C 1
ATOM 1519 O O . ALA B 1 26 ? 18.125 -15.375 -12.258 1 35.84 26 ALA B O 1
ATOM 1520 N N . LEU B 1 27 ? 17.469 -13.836 -13.125 1 42.12 27 LEU B N 1
ATOM 1521 C CA . LEU B 1 27 ? 16.234 -13.547 -12.414 1 42.12 27 LEU B CA 1
ATOM 1522 C C . LEU B 1 27 ? 15.273 -14.734 -12.492 1 42.12 27 LEU B C 1
ATOM 1524 O O . LEU B 1 27 ? 15 -15.242 -13.578 1 42.12 27 LEU B O 1
ATOM 1528 N N . LYS B 1 28 ? 15.484 -15.703 -11.617 1 45.97 28 LYS B N 1
ATOM 1529 C CA . LYS B 1 28 ? 14.445 -16.719 -11.773 1 45.97 28 LYS B CA 1
ATOM 1530 C C . LYS B 1 28 ? 13.172 -16.109 -12.367 1 45.97 28 LYS B C 1
ATOM 1532 O O . LYS B 1 28 ? 12.648 -15.125 -11.852 1 45.97 28 LYS B O 1
ATOM 1537 N N . PRO B 1 29 ? 12.867 -16.281 -13.562 1 50.97 29 PRO B N 1
ATOM 1538 C CA . PRO B 1 29 ? 11.719 -15.773 -14.312 1 50.97 29 PRO B CA 1
ATOM 1539 C C . PRO B 1 29 ? 10.43 -15.766 -13.484 1 50.97 29 PRO B C 1
ATOM 1541 O O . PRO B 1 29 ? 10.242 -16.625 -12.625 1 50.97 29 PRO B O 1
ATOM 1544 N N . ARG B 1 30 ? 9.883 -14.461 -13.117 1 63.94 30 ARG B N 1
ATOM 1545 C CA . ARG B 1 30 ? 8.469 -14.422 -12.75 1 63.94 30 ARG B CA 1
ATOM 1546 C C . ARG B 1 30 ? 7.676 -15.469 -13.531 1 63.94 30 ARG B C 1
ATOM 1548 O O . ARG B 1 30 ? 7.723 -15.492 -14.766 1 63.94 30 ARG B O 1
ATOM 1555 N N . ASP B 1 31 ? 7.266 -16.438 -12.719 1 83.25 31 ASP B N 1
ATOM 1556 C CA . ASP B 1 31 ? 6.543 -17.562 -13.312 1 83.25 31 ASP B CA 1
ATOM 1557 C C . ASP B 1 31 ? 5.301 -17.906 -12.492 1 83.25 31 ASP B C 1
ATOM 1559 O O . ASP B 1 31 ? 4.895 -17.141 -11.609 1 83.25 31 ASP B O 1
ATOM 1563 N N . TYR B 1 32 ? 4.691 -18.891 -12.906 1 93.5 32 TYR B N 1
ATOM 1564 C CA . TYR B 1 32 ? 3.473 -19.406 -12.281 1 93.5 32 TYR B CA 1
ATOM 1565 C C . TYR B 1 32 ? 3.658 -19.578 -10.781 1 93.5 32 TYR B C 1
ATOM 1567 O O . TYR B 1 32 ? 2.764 -19.266 -9.992 1 93.5 32 TYR B O 1
ATOM 1575 N N . THR B 1 33 ? 4.781 -20 -10.375 1 92.44 33 THR B N 1
ATOM 1576 C CA . THR B 1 33 ? 5.023 -20.281 -8.969 1 92.44 33 THR B CA 1
ATOM 1577 C C . THR B 1 33 ? 5.062 -18.984 -8.156 1 92.44 33 THR B C 1
ATOM 1579 O O . THR B 1 33 ? 4.457 -18.906 -7.086 1 92.44 33 THR B O 1
ATOM 1582 N N . SER B 1 34 ? 5.715 -17.984 -8.672 1 91.44 34 SER B N 1
ATOM 1583 C CA . SER B 1 34 ? 5.762 -16.688 -7.996 1 91.44 34 SER B CA 1
ATOM 1584 C C . SER B 1 34 ? 4.379 -16.047 -7.926 1 91.44 34 SER B C 1
ATOM 1586 O O . SER B 1 34 ? 4 -15.492 -6.895 1 91.44 34 SER B O 1
ATOM 1588 N N . THR B 1 35 ? 3.648 -16.172 -8.984 1 95.69 35 THR B N 1
ATOM 1589 C CA . THR B 1 35 ? 2.299 -15.617 -9.031 1 95.69 35 THR B CA 1
ATOM 1590 C C . THR B 1 35 ? 1.403 -16.297 -7.996 1 95.69 35 THR B C 1
ATOM 1592 O O . THR B 1 35 ? 0.727 -15.617 -7.215 1 95.69 35 THR B O 1
ATOM 1595 N N . THR B 1 36 ? 1.45 -17.594 -7.953 1 96.94 36 THR B N 1
ATOM 1596 C CA . THR B 1 36 ? 0.568 -18.297 -7.035 1 96.94 36 THR B CA 1
ATOM 1597 C C . THR B 1 36 ? 0.943 -18 -5.586 1 96.94 36 THR B C 1
ATOM 1599 O O . THR B 1 36 ? 0.069 -17.891 -4.727 1 96.94 36 THR B O 1
ATOM 1602 N N . ALA B 1 37 ? 2.172 -17.828 -5.332 1 93.31 37 ALA B N 1
ATOM 1603 C CA . ALA B 1 37 ? 2.594 -17.469 -3.982 1 93.31 37 ALA B CA 1
ATOM 1604 C C . ALA B 1 37 ? 2.035 -16.109 -3.586 1 93.31 37 ALA B C 1
ATOM 1606 O O . ALA B 1 37 ? 1.586 -15.914 -2.453 1 93.31 37 ALA B O 1
ATOM 1607 N N . LYS B 1 38 ? 2.029 -15.195 -4.484 1 94.81 38 LYS B N 1
ATOM 1608 C CA . LYS B 1 38 ? 1.514 -13.859 -4.188 1 94.81 38 LYS B CA 1
ATOM 1609 C C . LYS B 1 38 ? -0.006 -13.875 -4.051 1 94.81 38 LYS B C 1
ATOM 1611 O O . LYS B 1 38 ? -0.565 -13.195 -3.189 1 94.81 38 LYS B O 1
ATOM 1616 N N . ILE B 1 39 ? -0.617 -14.672 -4.859 1 97.75 39 ILE B N 1
ATOM 1617 C CA . ILE B 1 39 ? -2.068 -14.758 -4.746 1 97.75 39 ILE B CA 1
ATOM 1618 C C . ILE B 1 39 ? -2.441 -15.453 -3.438 1 97.75 39 ILE B C 1
ATOM 1620 O O . ILE B 1 39 ? -3.393 -15.047 -2.766 1 97.75 39 ILE B O 1
ATOM 1624 N N . ASP B 1 40 ? -1.703 -16.406 -3.072 1 96.81 40 ASP B N 1
ATOM 1625 C CA . ASP B 1 40 ? -1.937 -17.047 -1.787 1 96.81 40 ASP B CA 1
ATOM 1626 C C . ASP B 1 40 ? -1.79 -16.062 -0.636 1 96.81 40 ASP B C 1
ATOM 1628 O O . ASP B 1 40 ? -2.547 -16.109 0.336 1 96.81 40 ASP B O 1
ATOM 1632 N N . THR B 1 41 ? -0.843 -15.211 -0.763 1 95.44 41 THR B N 1
ATOM 1633 C CA . THR B 1 41 ? -0.684 -14.164 0.239 1 95.44 41 THR B CA 1
ATOM 1634 C C . THR B 1 41 ? -1.908 -13.25 0.27 1 95.44 41 THR B C 1
ATOM 1636 O O . THR B 1 41 ? -2.402 -12.906 1.344 1 95.44 41 THR B O 1
ATOM 1639 N N . VAL B 1 42 ? -2.406 -12.867 -0.889 1 97.69 42 VAL B N 1
ATOM 1640 C CA . VAL B 1 42 ? -3.607 -12.039 -0.984 1 97.69 42 VAL B CA 1
ATOM 1641 C C . VAL B 1 42 ? -4.781 -12.758 -0.319 1 97.69 42 VAL B C 1
ATOM 1643 O O . VAL B 1 42 ? -5.547 -12.141 0.427 1 97.69 42 VAL B O 1
ATOM 1646 N N . ILE B 1 43 ? -4.902 -14.039 -0.575 1 98.12 43 ILE B N 1
ATOM 1647 C CA . ILE B 1 43 ? -5.969 -14.844 0.013 1 98.12 43 ILE B CA 1
ATOM 1648 C C . ILE B 1 43 ? -5.852 -14.828 1.535 1 98.12 43 ILE B C 1
ATOM 1650 O O . ILE B 1 43 ? -6.84 -14.617 2.238 1 98.12 43 ILE B O 1
ATOM 1654 N N . SER B 1 44 ? -4.664 -15.016 2.02 1 97 44 SER B N 1
ATOM 1655 C CA . SER B 1 44 ? -4.418 -14.977 3.455 1 97 44 SER B CA 1
ATOM 1656 C C . SER B 1 44 ? -4.746 -13.602 4.035 1 97 44 SER B C 1
ATOM 1658 O O . SER B 1 44 ? -5.352 -13.508 5.105 1 97 44 SER B O 1
ATOM 1660 N N . ASP B 1 45 ? -4.359 -12.594 3.359 1 96.38 45 ASP B N 1
ATOM 1661 C CA . ASP B 1 45 ? -4.621 -11.234 3.805 1 96.38 45 ASP B CA 1
ATOM 1662 C C . ASP B 1 45 ? -6.125 -10.961 3.881 1 96.38 45 ASP B C 1
ATOM 1664 O O . ASP B 1 45 ? -6.598 -10.32 4.82 1 96.38 45 ASP B O 1
ATOM 1668 N N . LEU B 1 46 ? -6.848 -11.352 2.855 1 97.88 46 LEU B N 1
ATOM 1669 C CA . LEU B 1 46 ? -8.297 -11.18 2.836 1 97.88 46 LEU B CA 1
ATOM 1670 C C . LEU B 1 46 ? -8.945 -11.867 4.031 1 97.88 46 LEU B C 1
ATOM 1672 O O . LEU B 1 46 ? -9.812 -11.289 4.695 1 97.88 46 LEU B O 1
ATOM 1676 N N . SER B 1 47 ? -8.492 -13.07 4.258 1 96.19 47 SER B N 1
ATOM 1677 C CA . SER B 1 47 ? -9.008 -13.82 5.402 1 96.19 47 SER B CA 1
ATOM 1678 C C . SER B 1 47 ? -8.688 -13.109 6.715 1 96.19 47 SER B C 1
ATOM 1680 O O . SER B 1 47 ? -9.555 -12.984 7.586 1 96.19 47 SER B O 1
ATOM 1682 N N . GLY B 1 48 ? -7.469 -12.664 6.852 1 95.5 48 GLY B N 1
ATOM 1683 C CA . GLY B 1 48 ? -7.07 -11.938 8.047 1 95.5 48 GLY B CA 1
ATOM 1684 C C . GLY B 1 48 ? -7.848 -10.648 8.242 1 95.5 48 GLY B C 1
ATOM 1685 O O . GLY B 1 48 ? -8.281 -10.344 9.359 1 95.5 48 GLY B O 1
ATOM 1686 N N . LEU B 1 49 ? -8.055 -9.867 7.211 1 96.81 49 LEU B N 1
ATOM 1687 C CA . LEU B 1 49 ? -8.805 -8.609 7.277 1 96.81 49 LEU B CA 1
ATOM 1688 C C . LEU B 1 49 ? -10.258 -8.867 7.66 1 96.81 49 LEU B C 1
ATOM 1690 O O . LEU B 1 49 ? -10.805 -8.172 8.516 1 96.81 49 LEU B O 1
ATOM 1694 N N . GLU B 1 50 ? -10.875 -9.867 7.043 1 96.62 50 GLU B N 1
ATOM 1695 C CA . GLU B 1 50 ? -12.258 -10.211 7.379 1 96.62 50 GLU B CA 1
ATOM 1696 C C . GLU B 1 50 ? -12.398 -10.562 8.859 1 96.62 50 GLU B C 1
ATOM 1698 O O . GLU B 1 50 ? -13.312 -10.086 9.531 1 96.62 50 GLU B O 1
ATOM 1703 N N . THR B 1 51 ? -11.445 -11.289 9.336 1 96.75 51 THR B N 1
ATOM 1704 C CA . THR B 1 51 ? -11.469 -11.703 10.734 1 96.75 51 THR B CA 1
ATOM 1705 C C . THR B 1 51 ? -11.383 -10.492 11.656 1 96.75 51 THR B C 1
ATOM 1707 O O . THR B 1 51 ? -12.141 -10.383 12.617 1 96.75 51 THR B O 1
ATOM 1710 N N . THR B 1 52 ? -10.484 -9.578 11.359 1 97 52 THR B N 1
ATOM 1711 C CA . THR B 1 52 ? -10.297 -8.398 12.195 1 97 52 THR B CA 1
ATOM 1712 C C . THR B 1 52 ? -11.516 -7.488 12.133 1 97 52 THR B C 1
ATOM 1714 O O . THR B 1 52 ? -11.922 -6.91 13.148 1 97 52 THR B O 1
ATOM 1717 N N . VAL B 1 53 ? -12.133 -7.387 11 1 98.25 53 VAL B N 1
ATOM 1718 C CA . VAL B 1 53 ? -13.32 -6.562 10.82 1 98.25 53 VAL B CA 1
ATOM 1719 C C . VAL B 1 53 ? -14.484 -7.152 11.617 1 98.25 53 VAL B C 1
ATOM 1721 O O . VAL B 1 53 ? -15.188 -6.43 12.328 1 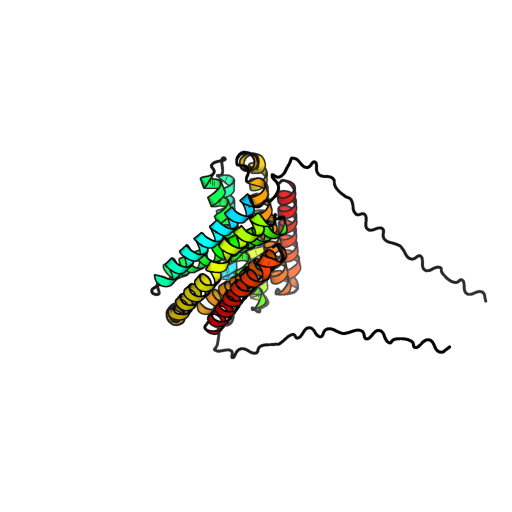98.25 53 VAL B O 1
ATOM 1724 N N . ILE B 1 54 ? -14.68 -8.477 11.5 1 97.75 54 ILE B N 1
ATOM 1725 C CA . ILE B 1 54 ? -15.773 -9.148 12.18 1 97.75 54 ILE B CA 1
ATOM 1726 C C . ILE B 1 54 ? -15.617 -8.992 13.695 1 97.75 54 ILE B C 1
ATOM 1728 O O . ILE B 1 54 ? -16.594 -8.758 14.398 1 97.75 54 ILE B O 1
ATOM 1732 N N . ALA B 1 55 ? -14.438 -8.945 14.172 1 97.44 55 ALA B N 1
ATOM 1733 C CA . ALA B 1 55 ? -14.172 -8.891 15.609 1 97.44 55 ALA B CA 1
ATOM 1734 C C . ALA B 1 55 ? -14.25 -7.457 16.125 1 97.44 55 ALA B C 1
ATOM 1736 O O . ALA B 1 55 ? -14.281 -7.23 17.328 1 97.44 55 ALA B O 1
ATOM 1737 N N . PHE B 1 56 ? -14.242 -6.5 15.344 1 98.38 56 PHE B N 1
ATOM 1738 C CA . PHE B 1 56 ? -14.195 -5.09 15.711 1 98.38 56 PHE B CA 1
ATOM 1739 C C . PHE B 1 56 ? -15.445 -4.691 16.484 1 98.38 56 PHE B C 1
ATOM 1741 O O . PHE B 1 56 ? -16.562 -4.914 16.016 1 98.38 56 PHE B O 1
ATOM 1748 N N . ASN B 1 57 ? -15.172 -4.141 17.562 1 97.88 57 ASN B N 1
ATOM 1749 C CA . ASN B 1 57 ? -16.266 -3.73 18.422 1 97.88 57 ASN B CA 1
ATOM 1750 C C . ASN B 1 57 ? -16.125 -2.273 18.859 1 97.88 57 ASN B C 1
ATOM 1752 O O . ASN B 1 57 ? -16.688 -1.87 19.891 1 97.88 57 ASN B O 1
ATOM 1756 N N . GLY B 1 58 ? -15.336 -1.525 18.219 1 97.25 58 GLY B N 1
ATOM 1757 C CA . GLY B 1 58 ? -15.336 -0.085 18.422 1 97.25 58 GLY B CA 1
ATOM 1758 C C . GLY B 1 58 ? -14.117 0.415 19.172 1 97.25 58 GLY B C 1
ATOM 1759 O O . GLY B 1 58 ? -13.961 1.619 19.375 1 97.25 58 GLY B O 1
ATOM 1760 N N . ALA B 1 59 ? -13.156 -0.417 19.5 1 97.31 59 ALA B N 1
ATOM 1761 C CA . ALA B 1 59 ? -11.938 0.02 20.172 1 97.31 59 ALA B CA 1
ATOM 1762 C C . ALA B 1 59 ? -10.953 0.649 19.188 1 97.31 59 ALA B C 1
ATOM 1764 O O . ALA B 1 59 ? -10.695 0.089 18.109 1 97.31 59 ALA B O 1
ATOM 1765 N N . PRO B 1 60 ? -10.391 1.733 19.609 1 93.31 60 PRO B N 1
ATOM 1766 C CA . PRO B 1 60 ? -9.484 2.43 18.688 1 93.31 60 PRO B CA 1
ATOM 1767 C C . PRO B 1 60 ? -8.297 1.57 18.266 1 93.31 60 PRO B C 1
ATOM 1769 O O . PRO B 1 60 ? -7.879 1.619 17.109 1 93.31 60 PRO B O 1
ATOM 1772 N N . VAL B 1 61 ? -7.766 0.799 19.172 1 92.69 61 VAL B N 1
ATOM 1773 C CA . VAL B 1 61 ? -6.605 -0.028 18.859 1 92.69 61 VAL B CA 1
ATOM 1774 C C . VAL B 1 61 ? -6.98 -1.061 17.797 1 92.69 61 VAL B C 1
ATOM 1776 O O . VAL B 1 61 ? -6.164 -1.402 16.938 1 92.69 61 VAL B O 1
ATOM 1779 N N . ASP B 1 62 ? -8.227 -1.529 17.812 1 96 62 ASP B N 1
ATOM 1780 C CA . ASP B 1 62 ? -8.688 -2.494 16.828 1 96 62 ASP B CA 1
ATOM 1781 C C . ASP B 1 62 ? -8.898 -1.826 15.469 1 96 62 ASP B C 1
ATOM 1783 O O . ASP B 1 62 ? -8.664 -2.438 14.422 1 96 62 ASP B O 1
ATOM 1787 N N . ALA B 1 63 ? -9.297 -0.624 15.484 1 94.75 63 ALA B N 1
ATOM 1788 C CA . ALA B 1 63 ? -9.438 0.128 14.234 1 94.75 63 ALA B CA 1
ATOM 1789 C C . ALA B 1 63 ? -8.086 0.298 13.547 1 94.75 63 ALA B C 1
ATOM 1791 O O . ALA B 1 63 ? -7.98 0.18 12.328 1 94.75 63 ALA B O 1
ATOM 1792 N N . GLN B 1 64 ? -7.141 0.552 14.312 1 89.06 64 GLN B N 1
ATOM 1793 C CA . GLN B 1 64 ? -5.793 0.667 13.766 1 89.06 64 GLN B CA 1
ATOM 1794 C C . GLN B 1 64 ? -5.328 -0.655 13.164 1 89.06 64 GLN B C 1
ATOM 1796 O O . GLN B 1 64 ? -4.711 -0.673 12.094 1 89.06 64 GLN B O 1
ATOM 1801 N N . SER B 1 65 ? -5.664 -1.764 13.875 1 93.19 65 SER B N 1
ATOM 1802 C CA . SER B 1 65 ? -5.309 -3.086 13.367 1 93.19 65 SER B CA 1
ATOM 1803 C C . SER B 1 65 ? -5.996 -3.379 12.039 1 93.19 65 SER B C 1
ATOM 1805 O O . SER B 1 65 ? -5.406 -3.986 11.148 1 93.19 65 SER B O 1
ATOM 1807 N N . ILE B 1 66 ? -7.184 -2.893 11.93 1 96.62 66 ILE B N 1
ATOM 1808 C CA . ILE B 1 66 ? -7.91 -3.051 10.68 1 96.62 66 ILE B CA 1
ATOM 1809 C C . ILE B 1 66 ? -7.219 -2.252 9.578 1 96.62 66 ILE B C 1
ATOM 1811 O O . ILE B 1 66 ? -7.031 -2.752 8.461 1 96.62 66 ILE B O 1
ATOM 1815 N N . GLY B 1 67 ? -6.844 -1.031 9.906 1 94.5 67 GLY B N 1
ATOM 1816 C CA . GLY B 1 67 ? -6.113 -0.213 8.953 1 94.5 67 GLY B CA 1
ATOM 1817 C C . GLY B 1 67 ? -4.812 -0.843 8.5 1 94.5 67 GLY B C 1
ATOM 1818 O O . GLY B 1 67 ? -4.496 -0.837 7.305 1 94.5 67 GLY B O 1
ATOM 1819 N N . ALA B 1 68 ? -4.113 -1.396 9.391 1 89.94 68 ALA B N 1
ATOM 1820 C CA . ALA B 1 68 ? -2.844 -2.047 9.07 1 89.94 68 ALA B CA 1
ATOM 1821 C C . ALA B 1 68 ? -3.062 -3.268 8.18 1 89.94 68 ALA B C 1
ATOM 1823 O O . ALA B 1 68 ? -2.336 -3.471 7.203 1 89.94 68 ALA B O 1
ATOM 1824 N N . ALA B 1 69 ? -4.047 -4.074 8.516 1 94.88 69 ALA B N 1
ATOM 1825 C CA . ALA B 1 69 ? -4.359 -5.25 7.711 1 94.88 69 ALA B CA 1
ATOM 1826 C C . ALA B 1 69 ? -4.797 -4.855 6.301 1 94.88 69 ALA B C 1
ATOM 1828 O O . ALA B 1 69 ? -4.43 -5.516 5.324 1 94.88 69 ALA B O 1
ATOM 1829 N N . ALA B 1 70 ? -5.574 -3.793 6.246 1 97.31 70 ALA B N 1
ATOM 1830 C CA . ALA B 1 70 ? -6.004 -3.293 4.941 1 97.31 70 ALA B CA 1
ATOM 1831 C C . ALA B 1 70 ? -4.812 -2.809 4.117 1 97.31 70 ALA B C 1
ATOM 1833 O O . ALA B 1 70 ? -4.742 -3.055 2.912 1 97.31 70 ALA B O 1
ATOM 1834 N N . GLY B 1 71 ? -3.912 -2.125 4.73 1 94.56 71 GLY B N 1
ATOM 1835 C CA . GLY B 1 71 ? -2.709 -1.678 4.047 1 94.56 71 GLY B CA 1
ATOM 1836 C C . GLY B 1 71 ? -1.842 -2.82 3.553 1 94.56 71 GLY B C 1
ATOM 1837 O O . GLY B 1 71 ? -1.279 -2.75 2.459 1 94.56 71 GLY B O 1
ATOM 1838 N N . LYS B 1 72 ? -1.736 -3.85 4.371 1 92.5 72 LYS B N 1
ATOM 1839 C CA . LYS B 1 72 ? -0.988 -5.035 3.963 1 92.5 72 LYS B CA 1
ATOM 1840 C C . LYS B 1 72 ? -1.613 -5.68 2.729 1 92.5 72 LYS B C 1
ATOM 1842 O O . LYS B 1 72 ? -0.904 -6.066 1.797 1 92.5 72 LYS B O 1
ATOM 1847 N N . LEU B 1 73 ? -2.943 -5.844 2.768 1 97 73 LEU B N 1
ATOM 1848 C CA . LEU B 1 73 ? -3.648 -6.371 1.604 1 97 73 LEU B CA 1
ATOM 1849 C C . LEU B 1 73 ? -3.381 -5.512 0.372 1 97 73 LEU B C 1
ATOM 1851 O O . LEU B 1 73 ? -3.105 -6.035 -0.709 1 97 73 LEU B O 1
ATOM 1855 N N . ASP B 1 74 ? -3.465 -4.223 0.528 1 96 74 ASP B N 1
ATOM 1856 C CA . ASP B 1 74 ? -3.246 -3.297 -0.577 1 96 74 ASP B CA 1
ATOM 1857 C C . ASP B 1 74 ? -1.86 -3.488 -1.188 1 96 74 ASP B C 1
ATOM 1859 O O . ASP B 1 74 ? -1.724 -3.592 -2.41 1 96 74 ASP B O 1
ATOM 1863 N N . ASN B 1 75 ? -0.918 -3.541 -0.337 1 92.56 75 ASN B N 1
ATOM 1864 C CA . ASN B 1 75 ? 0.451 -3.75 -0.795 1 92.56 75 ASN B CA 1
ATOM 1865 C C . ASN B 1 75 ? 0.6 -5.082 -1.524 1 92.56 75 ASN B C 1
ATOM 1867 O O . ASN B 1 75 ? 1.189 -5.141 -2.605 1 92.56 75 ASN B O 1
ATOM 1871 N N . ASP B 1 76 ? 0.053 -6.105 -1.004 1 94.75 76 ASP B N 1
ATOM 1872 C CA . ASP B 1 76 ? 0.229 -7.434 -1.579 1 94.75 76 ASP B CA 1
ATOM 1873 C C . ASP B 1 76 ? -0.572 -7.586 -2.871 1 94.75 76 ASP B C 1
ATOM 1875 O O . ASP B 1 76 ? -0.15 -8.289 -3.789 1 94.75 76 ASP B O 1
ATOM 1879 N N . LEU B 1 77 ? -1.685 -6.844 -2.994 1 97.38 77 LEU B N 1
ATOM 1880 C CA . LEU B 1 77 ? -2.387 -6.773 -4.27 1 97.38 77 LEU B CA 1
ATOM 1881 C C . LEU B 1 77 ? -1.502 -6.148 -5.344 1 97.38 77 LEU B C 1
ATOM 1883 O O . LEU B 1 77 ? -1.435 -6.652 -6.469 1 97.38 77 LEU B O 1
ATOM 1887 N N . ARG B 1 78 ? -0.803 -5.176 -5.047 1 95.44 78 ARG B N 1
ATOM 1888 C CA . ARG B 1 78 ? 0.042 -4.484 -6.016 1 95.44 78 ARG B CA 1
ATOM 1889 C C . ARG B 1 78 ? 1.226 -5.355 -6.426 1 95.44 78 ARG B C 1
ATOM 1891 O O . ARG B 1 78 ? 1.586 -5.402 -7.605 1 95.44 78 ARG B O 1
ATOM 1898 N N . LEU B 1 79 ? 1.747 -6.023 -5.441 1 91.88 79 LEU B N 1
ATOM 1899 C CA . LEU B 1 79 ? 2.859 -6.914 -5.758 1 91.88 79 LEU B CA 1
ATOM 1900 C C . LEU B 1 79 ? 2.393 -8.07 -6.633 1 91.88 79 LEU B C 1
ATOM 1902 O O . LEU B 1 79 ? 3.102 -8.484 -7.555 1 91.88 79 LEU B O 1
ATOM 1906 N N . ALA B 1 80 ? 1.251 -8.586 -6.32 1 96.44 80 ALA B N 1
ATOM 1907 C CA . ALA B 1 80 ? 0.686 -9.641 -7.156 1 96.44 80 ALA B CA 1
ATOM 1908 C C . ALA B 1 80 ? 0.432 -9.141 -8.578 1 96.44 80 ALA B C 1
ATOM 1910 O O . ALA B 1 80 ? 0.741 -9.828 -9.555 1 96.44 80 ALA B O 1
ATOM 1911 N N . THR B 1 81 ? -0.094 -7.914 -8.695 1 96.94 81 THR B N 1
ATOM 1912 C CA . THR B 1 81 ? -0.38 -7.324 -10 1 96.94 81 THR B CA 1
ATOM 1913 C C . THR B 1 81 ? 0.901 -7.16 -10.812 1 96.94 81 THR B C 1
ATOM 1915 O O . THR B 1 81 ? 0.937 -7.492 -12 1 96.94 81 THR B O 1
ATOM 1918 N N . ALA B 1 82 ? 1.883 -6.684 -10.109 1 90.69 82 ALA B N 1
ATOM 1919 C CA . ALA B 1 82 ? 3.168 -6.527 -10.781 1 90.69 82 ALA B CA 1
ATOM 1920 C C . ALA B 1 82 ? 3.707 -7.875 -11.258 1 90.69 82 ALA B C 1
ATOM 1922 O O . ALA B 1 82 ? 4.211 -7.988 -12.383 1 90.69 82 ALA B O 1
ATOM 1923 N N . ASP B 1 83 ? 3.588 -8.875 -10.461 1 93.38 83 ASP B N 1
ATOM 1924 C CA . ASP B 1 83 ? 4.059 -10.211 -10.805 1 93.38 83 ASP B CA 1
ATOM 1925 C C . ASP B 1 83 ? 3.283 -10.781 -11.984 1 93.38 83 ASP B C 1
ATOM 1927 O O . ASP B 1 83 ? 3.875 -11.344 -12.914 1 93.38 83 ASP B O 1
ATOM 1931 N N . ILE B 1 84 ? 2.062 -10.594 -11.945 1 96.69 84 ILE B N 1
ATOM 1932 C CA . ILE B 1 84 ? 1.203 -11.047 -13.031 1 96.69 84 ILE B CA 1
ATOM 1933 C C . ILE B 1 84 ? 1.613 -10.367 -14.336 1 96.69 84 ILE B C 1
ATOM 1935 O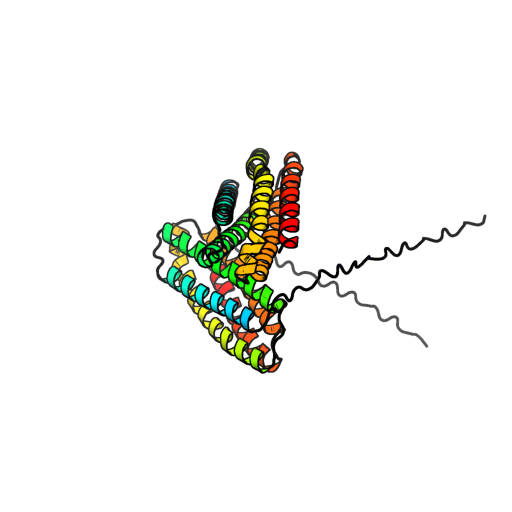 O . ILE B 1 84 ? 1.752 -11.031 -15.367 1 96.69 84 ILE B O 1
ATOM 1939 N N . GLY B 1 85 ? 1.805 -9.094 -14.312 1 94.81 85 GLY B N 1
ATOM 1940 C CA . GLY B 1 85 ? 2.17 -8.336 -15.508 1 94.81 85 GLY B CA 1
ATOM 1941 C C . GLY B 1 85 ? 3.465 -8.812 -16.141 1 94.81 85 GLY B C 1
ATOM 1942 O O . GLY B 1 85 ? 3.627 -8.758 -17.359 1 94.81 85 GLY B O 1
ATOM 1943 N N . ALA B 1 86 ? 4.309 -9.359 -15.328 1 89.75 86 ALA B N 1
ATOM 1944 C CA . ALA B 1 86 ? 5.637 -9.742 -15.797 1 89.75 86 ALA B CA 1
ATOM 1945 C C . ALA B 1 86 ? 5.684 -11.219 -16.156 1 89.75 86 ALA B C 1
ATOM 1947 O O . ALA B 1 86 ? 6.719 -11.727 -16.609 1 89.75 86 ALA B O 1
ATOM 1948 N N . SER B 1 87 ? 4.59 -11.914 -16 1 93.56 87 SER B N 1
ATOM 1949 C CA . SER B 1 87 ? 4.598 -13.367 -16.141 1 93.56 87 SER B CA 1
ATOM 1950 C C . SER B 1 87 ? 3.805 -13.797 -17.375 1 93.56 87 SER B C 1
ATOM 1952 O O . SER B 1 87 ? 3.021 -13.016 -17.922 1 93.56 87 SER B O 1
ATOM 1954 N N . THR B 1 88 ? 4.141 -15.008 -17.938 1 95.88 88 THR B N 1
ATOM 1955 C CA . THR B 1 88 ? 3.348 -15.727 -18.922 1 95.88 88 THR B CA 1
ATOM 1956 C C . THR B 1 88 ? 2.902 -17.078 -18.375 1 95.88 88 THR B C 1
ATOM 1958 O O . THR B 1 88 ? 3.584 -17.672 -17.531 1 95.88 88 THR B O 1
ATOM 1961 N N . TYR B 1 89 ? 1.707 -17.484 -18.922 1 97.44 89 TYR B N 1
ATOM 1962 C CA . TYR B 1 89 ? 1.126 -18.688 -18.359 1 97.44 89 TYR B CA 1
ATOM 1963 C C . TYR B 1 89 ? 0.755 -19.672 -19.469 1 97.44 89 TYR B C 1
ATOM 1965 O O . TYR B 1 89 ? 0.275 -19.281 -20.531 1 97.44 89 TYR B O 1
ATOM 1973 N N . SER B 1 90 ? 0.977 -20.984 -19.219 1 97.06 90 SER B N 1
ATOM 1974 C CA . SER B 1 90 ? 0.418 -22.016 -20.062 1 97.06 90 SER B CA 1
ATOM 1975 C C . SER B 1 90 ? -1.096 -22.109 -19.906 1 97.06 90 SER B C 1
ATOM 1977 O O . SER B 1 90 ? -1.668 -21.516 -19 1 97.06 90 SER B O 1
ATOM 1979 N N . ILE B 1 91 ? -1.692 -22.859 -20.781 1 97.81 91 ILE B N 1
ATOM 1980 C CA . ILE B 1 91 ? -3.137 -23.062 -20.75 1 97.81 91 ILE B CA 1
ATOM 1981 C C . ILE B 1 91 ? -3.535 -23.703 -19.422 1 97.81 91 ILE B C 1
ATOM 1983 O O . ILE B 1 91 ? -4.523 -23.312 -18.797 1 97.81 91 ILE B O 1
ATOM 1987 N N . SER B 1 92 ? -2.756 -24.703 -18.969 1 97.56 92 SER B N 1
ATOM 1988 C CA . SER B 1 92 ? -3.059 -25.391 -17.719 1 97.56 92 SER B CA 1
ATOM 1989 C C . SER B 1 92 ? -2.881 -24.453 -16.531 1 97.56 92 SER B C 1
ATOM 1991 O O . SER B 1 92 ? -3.666 -24.5 -15.578 1 97.56 92 SER B O 1
ATOM 1993 N N . GLU B 1 93 ? -1.878 -23.578 -16.578 1 98.06 93 G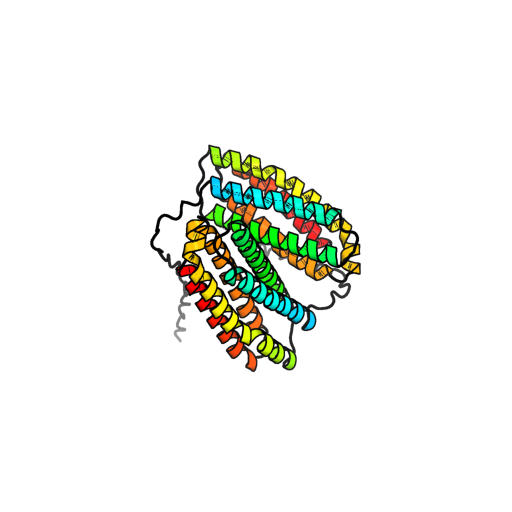LU B N 1
ATOM 1994 C CA . GLU B 1 93 ? -1.651 -22.594 -15.523 1 98.06 93 GLU B CA 1
ATOM 1995 C C . GLU B 1 93 ? -2.771 -21.562 -15.477 1 98.06 93 GLU B C 1
ATOM 1997 O O . GLU B 1 93 ? -3.193 -21.141 -14.398 1 98.06 93 GLU B O 1
ATOM 2002 N N . SER B 1 94 ? -3.227 -21.156 -16.578 1 98.38 94 SER B N 1
ATOM 2003 C CA . SER B 1 94 ? -4.363 -20.25 -16.688 1 98.38 94 SER B CA 1
ATOM 2004 C C . SER B 1 94 ? -5.594 -20.828 -15.992 1 98.38 94 SER B C 1
ATOM 2006 O O . SER B 1 94 ? -6.242 -20.141 -15.195 1 98.38 94 SER B O 1
ATOM 2008 N N . ALA B 1 95 ? -5.875 -22.031 -16.234 1 98.5 95 ALA B N 1
ATOM 2009 C CA . ALA B 1 95 ? -7.027 -22.688 -15.625 1 98.5 95 ALA B CA 1
ATOM 2010 C C . ALA B 1 95 ? -6.867 -22.781 -14.109 1 98.5 95 ALA B C 1
ATOM 2012 O O . ALA B 1 95 ? -7.828 -22.594 -13.367 1 98.5 95 ALA B O 1
ATOM 2013 N N . ALA B 1 96 ? -5.676 -23.078 -13.68 1 98.38 96 ALA B N 1
ATOM 2014 C CA . ALA B 1 96 ? -5.406 -23.188 -12.25 1 98.38 96 ALA B CA 1
ATOM 2015 C C . ALA B 1 96 ? -5.543 -21.828 -11.562 1 98.38 96 ALA B C 1
ATOM 2017 O O . ALA B 1 96 ? -6.07 -21.75 -10.453 1 98.38 96 ALA B O 1
ATOM 2018 N N . LEU B 1 97 ? -5.086 -20.812 -12.211 1 98.75 97 LEU B N 1
ATOM 2019 C CA . LEU B 1 97 ? -5.223 -19.453 -11.672 1 98.75 97 LEU B CA 1
ATOM 2020 C C . LEU B 1 97 ? -6.691 -19.047 -11.586 1 98.75 97 LEU B C 1
ATOM 2022 O O . LEU B 1 97 ? -7.117 -18.453 -10.594 1 98.75 97 LEU B O 1
ATOM 2026 N N . ARG B 1 98 ? -7.41 -19.375 -12.562 1 98.81 98 ARG B N 1
ATOM 2027 C CA . ARG B 1 98 ? -8.852 -19.141 -12.516 1 98.81 98 ARG B CA 1
ATOM 2028 C C . ARG B 1 98 ? -9.469 -19.812 -11.297 1 98.81 98 ARG B C 1
ATOM 2030 O O . ARG B 1 98 ? -10.203 -19.172 -10.531 1 98.81 98 ARG B O 1
ATOM 2037 N N . ALA B 1 99 ? -9.203 -21.047 -11.109 1 98.62 99 ALA B N 1
ATOM 2038 C CA . ALA B 1 99 ? -9.781 -21.812 -10.008 1 98.62 99 ALA B CA 1
ATOM 2039 C C . ALA B 1 99 ? -9.398 -21.203 -8.664 1 98.62 99 ALA B C 1
ATOM 2041 O O . ALA B 1 99 ? -10.18 -21.25 -7.703 1 98.62 99 ALA B O 1
ATOM 2042 N N . LEU B 1 100 ? -8.219 -20.656 -8.68 1 98.5 100 LEU B N 1
ATOM 2043 C CA . LEU B 1 100 ? -7.691 -20.078 -7.453 1 98.5 100 LEU B CA 1
ATOM 2044 C C . LEU B 1 100 ? -8.406 -18.781 -7.109 1 98.5 100 LEU B C 1
ATOM 2046 O O . LEU B 1 100 ? -8.703 -18.516 -5.941 1 98.5 100 LEU B O 1
ATOM 2050 N N . VAL B 1 101 ? -8.773 -17.953 -8.086 1 98.81 101 VAL B N 1
ATOM 2051 C CA . VAL B 1 101 ? -9.148 -16.578 -7.77 1 98.81 101 VAL B CA 1
ATOM 2052 C C . VAL B 1 101 ? -10.664 -16.422 -7.832 1 98.81 101 VAL B C 1
ATOM 2054 O O . VAL B 1 101 ? -11.234 -15.523 -7.211 1 98.81 101 VAL B O 1
ATOM 2057 N N . VAL B 1 102 ? -11.383 -17.25 -8.555 1 98.75 102 VAL B N 1
ATOM 2058 C CA . VAL B 1 102 ? -12.82 -17.078 -8.758 1 98.75 102 VAL B CA 1
ATOM 2059 C C . VAL B 1 102 ? -13.539 -17.109 -7.41 1 98.75 102 VAL B C 1
ATOM 2061 O O . VAL B 1 102 ? -14.43 -16.297 -7.156 1 98.75 102 VAL B O 1
ATOM 2064 N N . PRO B 1 103 ? -13.117 -17.906 -6.426 1 98.38 103 PRO B N 1
ATOM 2065 C CA . PRO B 1 103 ? -13.805 -17.938 -5.133 1 98.38 103 PRO B CA 1
ATOM 2066 C C . PRO B 1 103 ? -13.617 -16.641 -4.34 1 98.38 103 PRO B C 1
ATOM 2068 O O . PRO B 1 103 ? -14.32 -16.422 -3.348 1 98.38 103 PRO B O 1
ATOM 2071 N N . LEU B 1 104 ? -12.734 -15.82 -4.734 1 98.44 104 LEU B N 1
ATOM 2072 C CA . LEU B 1 104 ? -12.492 -14.586 -3.998 1 98.44 104 LEU B CA 1
ATOM 2073 C C . LEU B 1 104 ? -13.625 -13.586 -4.23 1 98.44 104 LEU B C 1
ATOM 2075 O O . LEU B 1 104 ? -13.781 -12.641 -3.455 1 98.44 104 LEU B O 1
ATOM 2079 N N . GLY B 1 105 ? -14.391 -13.711 -5.273 1 97.25 105 GLY B N 1
ATOM 2080 C CA . GLY B 1 105 ? -15.531 -12.844 -5.504 1 97.25 105 GLY B CA 1
ATOM 2081 C C . GLY B 1 105 ? -16.469 -12.75 -4.309 1 97.25 105 GLY B C 1
ATOM 2082 O O . GLY B 1 105 ? -16.594 -11.688 -3.699 1 97.25 105 GLY B O 1
ATOM 2083 N N . PRO B 1 106 ? -16.984 -13.914 -3.916 1 96.5 106 PRO B N 1
ATOM 2084 C CA . PRO B 1 106 ? -17.891 -13.898 -2.766 1 96.5 106 PRO B CA 1
ATOM 2085 C C . PRO B 1 106 ? -17.188 -13.508 -1.466 1 96.5 106 PRO B C 1
ATOM 2087 O O . PRO B 1 106 ? -17.812 -12.898 -0.585 1 96.5 106 PRO B O 1
ATOM 2090 N N . ILE B 1 107 ? -15.922 -13.789 -1.345 1 96.19 107 ILE B N 1
ATOM 2091 C CA . ILE B 1 107 ? -15.172 -13.414 -0.149 1 96.19 107 ILE B CA 1
ATOM 2092 C C . ILE B 1 107 ? -15.133 -11.898 -0.016 1 96.19 107 ILE B C 1
ATOM 2094 O O . ILE B 1 107 ? -15.305 -11.359 1.08 1 96.19 107 ILE B O 1
ATOM 2098 N N . HIS B 1 108 ? -14.906 -11.188 -1.112 1 98.06 108 HIS B N 1
ATOM 2099 C CA . HIS B 1 108 ? -14.961 -9.727 -1.098 1 98.06 108 HIS B CA 1
ATOM 2100 C C . HIS B 1 108 ? -16.344 -9.227 -0.694 1 98.06 108 HIS B C 1
ATOM 2102 O O . HIS B 1 108 ? -16.469 -8.328 0.141 1 98.06 108 HIS B O 1
ATOM 2108 N N . THR B 1 109 ? -17.391 -9.852 -1.266 1 97.81 109 THR B N 1
ATOM 2109 C CA . THR B 1 109 ? -18.75 -9.422 -0.983 1 97.81 109 THR B CA 1
ATOM 2110 C C . THR B 1 109 ? -19.062 -9.555 0.504 1 97.81 109 THR B C 1
ATOM 2112 O O . THR B 1 109 ? -19.547 -8.602 1.13 1 97.81 109 THR B O 1
ATOM 2115 N N . ASN B 1 110 ? -18.703 -10.672 1.094 1 96.75 110 ASN B N 1
ATOM 2116 C CA . ASN B 1 110 ? -18.984 -10.93 2.5 1 96.75 110 ASN B CA 1
ATOM 2117 C C . ASN B 1 110 ? -18.172 -10.023 3.416 1 96.75 110 ASN B C 1
ATOM 2119 O O . ASN B 1 110 ? -18.688 -9.469 4.383 1 96.75 110 ASN B O 1
ATOM 2123 N N . GLY B 1 111 ? -16.906 -9.93 3.068 1 97.75 111 GLY B N 1
ATOM 2124 C CA . GLY B 1 111 ? -16.031 -9.102 3.891 1 97.75 111 GLY B CA 1
ATOM 2125 C C . GLY B 1 111 ? -16.438 -7.637 3.893 1 97.75 111 GLY B C 1
ATOM 2126 O O . GLY B 1 111 ? -16.422 -6.988 4.938 1 97.75 111 GLY B O 1
ATOM 2127 N N . LEU B 1 112 ? -16.781 -7.082 2.791 1 98.75 112 LEU B N 1
ATOM 2128 C CA . LEU B 1 112 ? -17.141 -5.672 2.668 1 98.75 112 LEU B CA 1
ATOM 2129 C C . LEU B 1 112 ? -18.5 -5.395 3.268 1 98.75 112 LEU B C 1
ATOM 2131 O O . LEU B 1 112 ? -18.734 -4.316 3.82 1 98.75 112 LEU B O 1
ATOM 2135 N N . ALA B 1 113 ? -19.391 -6.414 3.197 1 98.25 113 ALA B N 1
ATOM 2136 C CA . ALA B 1 113 ? -20.656 -6.281 3.912 1 98.25 113 ALA B CA 1
ATOM 2137 C C . ALA B 1 113 ? -20.422 -6.211 5.418 1 98.25 113 ALA B C 1
ATOM 2139 O O . ALA B 1 113 ? -21.062 -5.414 6.113 1 98.25 113 ALA B O 1
ATOM 2140 N N . ALA B 1 114 ? -19.531 -7.051 5.949 1 98.19 114 ALA B N 1
ATOM 2141 C CA . ALA B 1 114 ? -19.188 -7.008 7.367 1 98.19 114 ALA B CA 1
ATOM 2142 C C . ALA B 1 114 ? -18.609 -5.648 7.754 1 98.19 114 ALA B C 1
ATOM 2144 O O . ALA B 1 114 ? -18.938 -5.109 8.812 1 98.19 114 ALA B O 1
ATOM 2145 N N . LEU B 1 115 ? -17.766 -5.078 6.918 1 98.69 115 LEU B N 1
ATOM 2146 C CA . LEU B 1 115 ? -17.203 -3.754 7.168 1 98.69 115 LEU B CA 1
ATOM 2147 C C . LEU B 1 115 ? -18.312 -2.699 7.215 1 98.69 115 LEU B C 1
ATOM 2149 O O . LEU B 1 115 ? -18.328 -1.851 8.109 1 98.69 115 LEU B O 1
ATOM 2153 N N . SER B 1 116 ? -19.203 -2.787 6.281 1 98.56 116 SER B N 1
ATOM 2154 C CA . SER B 1 116 ? -20.297 -1.819 6.199 1 98.56 116 SER B CA 1
ATOM 2155 C C . SER B 1 116 ? -21.156 -1.854 7.457 1 98.56 116 SER B C 1
ATOM 2157 O O . SER B 1 116 ? -21.625 -0.813 7.922 1 98.56 116 SER B O 1
ATOM 2159 N N . ALA B 1 117 ? -21.266 -3.002 8.008 1 98.38 117 ALA B N 1
ATOM 2160 C CA . ALA B 1 117 ? -22.047 -3.15 9.234 1 98.38 117 ALA B CA 1
ATOM 2161 C C . ALA B 1 117 ? -21.375 -2.441 10.406 1 98.38 117 ALA B C 1
ATOM 2163 O O . ALA B 1 117 ? -22 -2.195 11.438 1 98.38 117 ALA B O 1
ATOM 2164 N N . LYS B 1 118 ? -20.078 -2.104 10.273 1 98.56 118 LYS B N 1
ATOM 2165 C CA . LYS B 1 118 ? -19.312 -1.505 11.367 1 98.56 118 LYS B CA 1
ATOM 2166 C C . LYS B 1 118 ? -19.234 0.011 11.219 1 98.56 118 LYS B C 1
ATOM 2168 O O . LYS B 1 118 ? -18.609 0.689 12.039 1 98.56 118 LYS B O 1
ATOM 2173 N N . VAL B 1 119 ? -19.859 0.627 10.25 1 98.19 119 VAL B N 1
ATOM 2174 C CA . VAL B 1 119 ? -19.766 2.047 9.922 1 98.19 119 VAL B CA 1
ATOM 2175 C C . VAL B 1 119 ? -20.062 2.883 11.164 1 98.19 119 VAL B C 1
ATOM 2177 O O . VAL B 1 119 ? -19.312 3.803 11.5 1 98.19 119 VAL B O 1
ATOM 2180 N N . PRO B 1 120 ? -21.094 2.525 12 1 98.38 120 PRO B N 1
ATOM 2181 C CA . PRO B 1 120 ? -21.359 3.373 13.164 1 98.38 120 PRO B CA 1
ATOM 2182 C C . PRO B 1 120 ? -20.203 3.359 14.172 1 98.38 120 PRO B C 1
ATOM 2184 O O . PRO B 1 120 ? -19.953 4.371 14.828 1 98.38 120 PRO B O 1
ATOM 2187 N N . MET B 1 121 ? -19.5 2.287 14.242 1 98.44 121 MET B N 1
ATOM 2188 C CA . MET B 1 121 ? -18.375 2.193 15.188 1 98.44 121 MET B CA 1
ATOM 2189 C C . MET B 1 121 ? -17.203 3.035 14.711 1 98.44 121 MET B C 1
ATOM 2191 O O . MET B 1 121 ? -16.547 3.699 15.516 1 98.44 121 MET B O 1
ATOM 2195 N N . PHE B 1 122 ? -16.969 3.021 13.477 1 97.19 122 PHE B N 1
ATOM 2196 C CA . PHE B 1 122 ? -15.906 3.861 12.93 1 97.19 122 PHE B CA 1
ATOM 2197 C C . PHE B 1 122 ? -16.266 5.336 13.047 1 97.19 122 PHE B C 1
ATOM 2199 O O . PHE B 1 122 ? -15.406 6.172 13.32 1 97.19 122 PHE B O 1
ATOM 2206 N N . ALA B 1 123 ? -17.531 5.66 12.766 1 96.94 123 ALA B N 1
ATOM 2207 C CA . ALA B 1 123 ? -18 7.031 12.898 1 96.94 123 ALA B CA 1
ATOM 2208 C C . ALA B 1 123 ? -17.844 7.535 14.328 1 96.94 123 ALA B C 1
ATOM 2210 O O . ALA B 1 123 ? -17.422 8.68 14.547 1 96.94 123 ALA B O 1
ATOM 2211 N N . ALA B 1 124 ? -18.125 6.621 15.297 1 97.06 124 ALA B N 1
ATOM 2212 C CA . ALA B 1 124 ? -18 6.988 16.703 1 97.06 124 ALA B CA 1
ATOM 2213 C C . ALA B 1 124 ? -16.547 7.34 17.047 1 97.06 124 ALA B C 1
ATOM 2215 O O . ALA B 1 124 ? -16.297 8.164 17.938 1 97.06 124 ALA B O 1
ATOM 2216 N N . LEU B 1 125 ? -15.641 6.715 16.344 1 95.06 125 LEU B N 1
ATOM 2217 C CA . LEU B 1 125 ? -14.227 6.969 16.562 1 95.06 125 LEU B CA 1
ATOM 2218 C C . LEU B 1 125 ? -13.758 8.18 15.766 1 95.06 125 LEU B C 1
ATOM 2220 O O . LEU B 1 125 ? -12.617 8.625 15.922 1 95.06 125 LEU B O 1
ATOM 2224 N N . GLY B 1 126 ? -14.562 8.664 14.867 1 91.25 126 GLY B N 1
ATOM 2225 C CA . GLY B 1 126 ? -14.203 9.82 14.055 1 91.25 126 GLY B CA 1
ATOM 2226 C C . GLY B 1 126 ? -13.266 9.477 12.914 1 91.25 126 GLY B C 1
ATOM 2227 O O . GLY B 1 126 ? -12.555 10.352 12.406 1 91.25 126 GLY B O 1
ATOM 2228 N N . VAL B 1 127 ? -13.203 8.164 12.414 1 90.75 127 VAL B N 1
ATOM 2229 C CA . VAL B 1 127 ? -12.172 7.781 11.453 1 90.75 127 VAL B CA 1
ATOM 2230 C C . VAL B 1 127 ? -12.82 7.383 10.133 1 90.75 127 VAL B C 1
ATOM 2232 O O . VAL B 1 127 ? -12.172 6.781 9.273 1 90.75 127 VAL B O 1
ATOM 2235 N N . THR B 1 128 ? -14.039 7.77 9.844 1 93.88 128 THR B N 1
ATOM 2236 C CA . THR B 1 128 ? -14.758 7.383 8.641 1 93.88 128 THR B CA 1
ATOM 2237 C C . THR B 1 128 ? -14.023 7.871 7.391 1 93.88 128 THR B C 1
ATOM 2239 O O . THR B 1 128 ? -13.898 7.133 6.41 1 93.88 128 THR B O 1
ATOM 2242 N N . PRO B 1 129 ? -13.469 9.07 7.414 1 88.19 129 PRO B N 1
ATOM 2243 C CA . PRO B 1 129 ? -12.773 9.492 6.195 1 88.19 129 PRO B CA 1
ATOM 2244 C C . PRO B 1 129 ? -11.531 8.641 5.91 1 88.19 129 PRO B C 1
ATOM 2246 O O . PRO B 1 129 ? -11.227 8.367 4.746 1 88.19 129 PRO B O 1
ATOM 2249 N N . GLN B 1 130 ? -10.836 8.273 6.969 1 88.06 130 GLN B N 1
ATOM 2250 C CA . GLN B 1 130 ? -9.648 7.449 6.781 1 88.06 130 GLN B CA 1
ATOM 2251 C C . GLN B 1 130 ? -10.008 6.074 6.23 1 88.06 130 GLN B C 1
ATOM 2253 O O . GLN B 1 130 ? -9.312 5.543 5.363 1 88.06 130 GLN B O 1
ATOM 2258 N N . VAL B 1 131 ? -11.078 5.543 6.719 1 95.94 131 VAL B N 1
ATOM 2259 C CA . VAL B 1 131 ? -11.531 4.246 6.227 1 95.94 131 VAL B CA 1
ATOM 2260 C C . VAL B 1 131 ? -11.93 4.363 4.758 1 95.94 131 VAL B C 1
ATOM 2262 O O . VAL B 1 131 ? -11.578 3.504 3.945 1 95.94 131 VAL B O 1
ATOM 2265 N N . LYS B 1 132 ? -12.609 5.379 4.426 1 95.12 132 LYS B N 1
ATOM 2266 C CA . LYS B 1 132 ? -13.023 5.594 3.039 1 95.12 132 LYS B CA 1
ATOM 2267 C C . LYS B 1 132 ? -11.812 5.715 2.121 1 95.12 132 LYS B C 1
ATOM 2269 O O . LYS B 1 132 ? -11.781 5.129 1.036 1 95.12 132 LYS B O 1
ATOM 2274 N N . ASP B 1 133 ? -10.844 6.426 2.543 1 91.94 133 ASP B N 1
ATOM 2275 C CA . ASP B 1 133 ? -9.625 6.57 1.747 1 91.94 133 ASP B CA 1
ATOM 2276 C C . ASP B 1 133 ? -8.984 5.211 1.486 1 91.94 133 ASP B C 1
ATOM 2278 O O . ASP B 1 133 ? -8.562 4.922 0.365 1 91.94 133 ASP B O 1
ATOM 2282 N N . GLN B 1 134 ? -8.859 4.465 2.516 1 95.5 134 GLN B N 1
ATOM 2283 C CA . GLN B 1 134 ? -8.281 3.135 2.375 1 95.5 134 GLN B CA 1
ATOM 2284 C C . GLN B 1 134 ? -9.117 2.27 1.434 1 95.5 134 GLN B C 1
ATOM 2286 O O . GLN B 1 134 ? -8.562 1.508 0.635 1 95.5 134 GLN B O 1
ATOM 2291 N N . LEU B 1 135 ? -10.461 2.404 1.56 1 98.12 135 LEU B N 1
ATOM 2292 C CA . LEU B 1 135 ? -11.344 1.65 0.68 1 98.12 135 LEU B CA 1
ATOM 2293 C C . LEU B 1 135 ? -11.148 2.064 -0.774 1 98.12 135 LEU B C 1
ATOM 2295 O O . LEU B 1 135 ? -11.156 1.218 -1.672 1 98.12 135 LEU B O 1
ATOM 2299 N N . LEU B 1 136 ? -10.969 3.295 -0.985 1 96.19 136 LEU B N 1
ATOM 2300 C CA . LEU B 1 136 ? -10.742 3.779 -2.342 1 96.19 136 LEU B CA 1
ATOM 2301 C C . LEU B 1 136 ? -9.438 3.219 -2.91 1 96.19 136 LEU B C 1
ATOM 2303 O O . LEU B 1 136 ? -9.398 2.779 -4.062 1 96.19 136 LEU B O 1
ATOM 2307 N N . GLN B 1 137 ? -8.438 3.223 -2.111 1 94.25 137 GLN B N 1
ATOM 2308 C CA . GLN B 1 137 ? -7.16 2.666 -2.547 1 94.25 137 GLN B CA 1
ATOM 2309 C C . GLN B 1 137 ? -7.277 1.17 -2.82 1 94.25 137 GLN B C 1
ATOM 2311 O O . GLN B 1 137 ? -6.816 0.684 -3.854 1 94.25 137 GLN B O 1
ATOM 2316 N N . LEU B 1 138 ? -7.938 0.462 -1.919 1 98.06 138 LEU B N 1
ATOM 2317 C CA . LEU B 1 138 ? -8.117 -0.976 -2.082 1 98.06 138 LEU B CA 1
ATOM 2318 C C . LEU B 1 138 ? -8.953 -1.282 -3.322 1 98.06 138 LEU B C 1
ATOM 2320 O O . LEU B 1 138 ? -8.648 -2.217 -4.066 1 98.06 138 LEU B O 1
ATOM 2324 N N . SER B 1 139 ? -10.008 -0.495 -3.479 1 98.38 139 SER B N 1
ATOM 2325 C CA . SER B 1 139 ? -10.844 -0.682 -4.656 1 98.38 139 SER B CA 1
ATOM 2326 C C . SER B 1 139 ? -10.039 -0.537 -5.941 1 98.38 139 SER B C 1
ATOM 2328 O O . SER B 1 139 ? -10.148 -1.367 -6.848 1 98.38 139 SER B O 1
ATOM 2330 N N . SER B 1 140 ? -9.25 0.464 -6 1 96.25 140 SER B N 1
ATOM 2331 C CA . SER B 1 140 ? -8.43 0.712 -7.184 1 96.25 140 SER B CA 1
ATOM 2332 C C . SER B 1 140 ? -7.441 -0.428 -7.422 1 96.25 140 SER B C 1
ATOM 2334 O O . SER B 1 140 ? -7.336 -0.938 -8.539 1 96.25 140 SER B O 1
ATOM 2336 N N . ASP B 1 141 ? -6.715 -0.846 -6.391 1 96.19 141 ASP B N 1
ATOM 2337 C CA . ASP B 1 141 ? -5.711 -1.896 -6.535 1 96.19 141 ASP B CA 1
ATOM 2338 C C . ASP B 1 141 ? -6.367 -3.25 -6.797 1 96.19 141 ASP B C 1
ATOM 2340 O O . ASP B 1 141 ? -5.82 -4.086 -7.52 1 96.19 141 ASP B O 1
ATOM 2344 N N . ASN B 1 142 ? -7.527 -3.43 -6.16 1 98.44 142 ASN B N 1
ATOM 2345 C CA . ASN B 1 142 ? -8.312 -4.629 -6.441 1 98.44 142 ASN B CA 1
ATOM 2346 C C . ASN B 1 142 ? -8.719 -4.699 -7.91 1 98.44 142 ASN B C 1
ATOM 2348 O O . ASN B 1 142 ? -8.594 -5.746 -8.547 1 98.44 142 ASN B O 1
ATOM 2352 N N . ASP B 1 143 ? -9.188 -3.604 -8.445 1 98.5 143 ASP B N 1
ATOM 2353 C CA . ASP B 1 143 ? -9.539 -3.557 -9.859 1 98.5 143 ASP B CA 1
ATOM 2354 C C . ASP B 1 143 ? -8.328 -3.855 -10.742 1 98.5 143 ASP B C 1
ATOM 2356 O O . ASP B 1 143 ? -8.43 -4.59 -11.727 1 98.5 143 ASP B O 1
ATOM 2360 N N . GLY B 1 144 ? -7.234 -3.293 -10.414 1 98.25 144 GLY B N 1
ATOM 2361 C CA . GLY B 1 144 ? -6.012 -3.539 -11.164 1 98.25 144 GLY B CA 1
ATOM 2362 C C . GLY B 1 144 ? -5.609 -5 -11.18 1 98.25 144 GLY B C 1
ATOM 2363 O O . GLY B 1 144 ? -5.195 -5.523 -12.219 1 98.25 144 GLY B O 1
ATOM 2364 N N . PHE B 1 145 ? -5.715 -5.652 -10.016 1 98.69 145 PHE B N 1
ATOM 2365 C CA . PHE B 1 145 ? -5.395 -7.066 -9.875 1 98.69 145 PHE B CA 1
ATOM 2366 C C . PHE B 1 145 ? -6.25 -7.914 -10.805 1 98.69 145 PHE B C 1
ATOM 2368 O O . PHE B 1 145 ? -5.727 -8.711 -11.586 1 98.69 145 PHE B O 1
ATOM 2375 N N . TRP B 1 146 ? -7.5 -7.699 -10.797 1 98.88 146 TRP B N 1
ATOM 2376 C CA . TRP B 1 146 ? -8.422 -8.508 -11.594 1 98.88 146 TRP B CA 1
ATOM 2377 C C . TRP B 1 146 ? -8.227 -8.25 -13.078 1 98.88 146 TRP B C 1
ATOM 2379 O O . TRP B 1 146 ? -8.227 -9.188 -13.883 1 98.88 146 TRP B O 1
ATOM 2389 N N . THR B 1 147 ? -8.07 -7.012 -13.438 1 98.69 147 THR B N 1
ATOM 2390 C CA . THR B 1 147 ? -7.891 -6.637 -14.836 1 98.69 147 THR B CA 1
ATOM 2391 C C . THR B 1 147 ? -6.602 -7.234 -15.391 1 98.69 147 THR B C 1
ATOM 2393 O O . THR B 1 147 ? -6.602 -7.832 -16.469 1 98.69 147 THR B O 1
ATOM 2396 N N . ALA B 1 148 ? -5.508 -7.117 -14.625 1 98.38 148 ALA B N 1
ATOM 2397 C CA . ALA B 1 148 ? -4.227 -7.66 -15.062 1 98.38 148 ALA B CA 1
ATOM 2398 C C . ALA B 1 148 ? -4.301 -9.172 -15.242 1 98.38 148 ALA B C 1
ATOM 2400 O O . ALA B 1 148 ? -3.799 -9.719 -16.219 1 98.38 148 ALA B O 1
ATOM 2401 N N . LEU B 1 149 ? -4.918 -9.828 -14.273 1 98.75 149 LEU B N 1
ATOM 2402 C CA . LEU B 1 149 ? -4.996 -11.281 -14.32 1 98.75 149 LEU B CA 1
ATOM 2403 C C . LEU B 1 149 ? -5.824 -11.734 -15.523 1 98.75 149 LEU B C 1
ATOM 2405 O O . LEU B 1 149 ? -5.387 -12.602 -16.281 1 98.75 149 LEU B O 1
ATOM 2409 N N . ALA B 1 150 ? -6.984 -11.133 -15.68 1 98.75 150 ALA B N 1
ATOM 2410 C CA . ALA B 1 150 ? -7.848 -11.531 -16.797 1 98.75 150 ALA B CA 1
ATOM 2411 C C . ALA B 1 150 ? -7.125 -11.375 -18.125 1 98.75 150 ALA B C 1
ATOM 2413 O O . ALA B 1 150 ? -7.262 -12.219 -19.016 1 98.75 150 ALA B O 1
ATOM 2414 N N . ARG B 1 151 ? -6.359 -10.359 -18.234 1 98.06 151 ARG B N 1
ATOM 2415 C CA . ARG B 1 151 ? -5.664 -10.062 -19.484 1 98.06 151 ARG B CA 1
ATOM 2416 C C . ARG B 1 151 ? -4.59 -11.109 -19.781 1 98.06 151 ARG B C 1
ATOM 2418 O O . ARG B 1 151 ? -4.27 -11.367 -20.938 1 98.06 151 ARG B O 1
ATOM 2425 N N . LYS B 1 152 ? -4.105 -11.781 -18.781 1 98 152 LYS B N 1
ATOM 2426 C CA . LYS B 1 152 ? -2.977 -12.695 -18.922 1 98 152 LYS B CA 1
ATOM 2427 C C . LYS B 1 152 ? -3.451 -14.133 -19.125 1 98 152 LYS B C 1
ATOM 2429 O O . LYS B 1 152 ? -2.668 -15 -19.5 1 98 152 LYS B O 1
ATOM 2434 N N . LEU B 1 153 ? -4.699 -14.367 -18.906 1 98.5 153 LEU B N 1
ATOM 2435 C CA . LEU B 1 153 ? -5.211 -15.734 -18.938 1 98.5 153 LEU B CA 1
ATOM 2436 C C . LEU B 1 153 ? -5.594 -16.141 -20.344 1 98.5 153 LEU B C 1
ATOM 2438 O O . LEU B 1 153 ? -5.777 -15.297 -21.219 1 98.5 153 LEU B O 1
ATOM 2442 N N . ALA B 1 154 ? -5.652 -17.484 -20.5 1 98.44 154 ALA B N 1
ATOM 2443 C CA . ALA B 1 154 ? -6.191 -18.031 -21.75 1 98.44 154 ALA B CA 1
ATOM 2444 C C . ALA B 1 154 ? -7.641 -17.609 -21.953 1 98.44 154 ALA B C 1
ATOM 2446 O O . ALA B 1 154 ? -8.375 -17.391 -20.984 1 98.44 154 ALA B O 1
ATOM 2447 N N . ALA B 1 155 ? -8.023 -17.562 -23.203 1 98.06 155 ALA B N 1
ATOM 2448 C CA . ALA B 1 155 ? -9.328 -17.016 -23.578 1 98.06 155 ALA B CA 1
ATOM 2449 C C . ALA B 1 155 ? -10.453 -17.719 -22.828 1 98.06 155 ALA B C 1
ATOM 2451 O O . ALA B 1 155 ? -11.414 -17.078 -22.406 1 98.06 155 ALA B O 1
ATOM 2452 N N . GLY B 1 156 ? -10.367 -18.953 -22.641 1 98.31 156 GLY B N 1
ATOM 2453 C CA . GLY B 1 156 ? -11.43 -19.734 -22.047 1 98.31 156 GLY B CA 1
ATOM 2454 C C . GLY B 1 156 ? -11.594 -19.469 -20.562 1 98.31 156 GLY B C 1
ATOM 2455 O O . GLY B 1 156 ? -12.609 -19.844 -19.969 1 98.31 156 GLY B O 1
ATOM 2456 N N . ASP B 1 157 ? -10.648 -18.734 -19.953 1 98.62 157 ASP B N 1
ATOM 2457 C CA . ASP B 1 157 ? -10.664 -18.531 -18.516 1 98.62 157 ASP B CA 1
ATOM 2458 C C . ASP B 1 157 ? -11.023 -17.078 -18.172 1 98.62 157 ASP B C 1
ATOM 2460 O O . ASP B 1 157 ? -11.344 -16.766 -17.031 1 98.62 157 ASP B O 1
ATOM 2464 N N . ARG B 1 158 ? -11.055 -16.219 -19.078 1 98.69 158 ARG B N 1
ATOM 2465 C CA . ARG B 1 158 ? -11.109 -14.781 -18.859 1 98.69 158 ARG B CA 1
ATOM 2466 C C . ARG B 1 158 ? -12.477 -14.359 -18.328 1 98.69 158 ARG B C 1
ATOM 2468 O O . ARG B 1 158 ? -12.562 -13.547 -17.391 1 98.69 158 ARG B O 1
ATOM 2475 N N . ASP B 1 159 ? -13.461 -14.945 -18.828 1 98.62 159 ASP B N 1
ATOM 2476 C CA . ASP B 1 159 ? -14.805 -14.477 -18.5 1 98.62 159 ASP B CA 1
ATOM 2477 C C . ASP B 1 159 ? -15.133 -14.766 -17.031 1 98.62 159 ASP B C 1
ATOM 2479 O O . ASP B 1 159 ? -15.695 -13.914 -16.344 1 98.62 159 ASP B O 1
ATOM 2483 N N . ALA B 1 160 ? -14.883 -15.969 -16.578 1 98.62 160 ALA B N 1
ATOM 2484 C CA . ALA B 1 160 ? -15.164 -16.312 -15.188 1 98.62 160 ALA B CA 1
ATOM 2485 C C . ALA B 1 160 ? -14.375 -15.422 -14.227 1 98.62 160 ALA B C 1
ATOM 2487 O O . ALA B 1 160 ? -14.906 -14.984 -13.203 1 98.62 160 ALA B O 1
ATOM 2488 N N . VAL B 1 161 ? -13.18 -15.117 -14.594 1 98.88 161 VAL B N 1
ATOM 2489 C CA . VAL B 1 161 ? -12.328 -14.273 -13.758 1 98.88 161 VAL B CA 1
ATOM 2490 C C . VAL B 1 161 ? -12.836 -12.836 -13.789 1 98.88 161 VAL B C 1
ATOM 2492 O O . VAL B 1 161 ? -12.914 -12.18 -12.75 1 98.88 161 VAL B O 1
ATOM 2495 N N . ALA B 1 162 ? -13.188 -12.398 -14.938 1 98.75 162 ALA B N 1
ATOM 2496 C CA . ALA B 1 162 ? -13.734 -11.055 -15.055 1 98.75 162 ALA B CA 1
ATOM 2497 C C . ALA B 1 162 ? -15.031 -10.914 -14.258 1 98.75 162 ALA B C 1
ATOM 2499 O O . ALA B 1 162 ? -15.281 -9.883 -13.633 1 98.75 162 ALA B O 1
ATOM 2500 N N . ALA B 1 163 ? -15.836 -11.922 -14.234 1 98.69 163 ALA B N 1
ATOM 2501 C CA . ALA B 1 163 ? -17.094 -11.898 -13.492 1 98.69 163 ALA B CA 1
ATOM 2502 C C . ALA B 1 163 ? -16.844 -11.828 -11.992 1 98.69 163 ALA B C 1
ATOM 2504 O O . ALA B 1 163 ? -17.516 -11.078 -11.281 1 98.69 163 ALA B O 1
ATOM 2505 N N . ALA B 1 164 ? -15.906 -12.609 -11.508 1 98.75 164 ALA B N 1
ATOM 2506 C CA . ALA B 1 164 ? -15.539 -12.539 -10.094 1 98.75 164 ALA B CA 1
ATOM 2507 C C . ALA B 1 164 ? -14.992 -11.156 -9.742 1 98.75 164 ALA B C 1
ATOM 2509 O O . ALA B 1 164 ? -15.312 -10.609 -8.688 1 98.75 164 ALA B O 1
ATOM 2510 N N . GLY B 1 165 ? -14.188 -10.633 -10.68 1 98.88 165 GLY B N 1
ATOM 2511 C CA . GLY B 1 165 ? -13.695 -9.273 -10.492 1 98.88 165 GLY B CA 1
ATOM 2512 C C . GLY B 1 165 ? -14.797 -8.242 -10.422 1 98.88 165 GLY B C 1
ATOM 2513 O O . GLY B 1 165 ? -14.742 -7.316 -9.609 1 98.88 165 GLY B O 1
ATOM 2514 N N . ASN B 1 166 ? -15.766 -8.352 -11.227 1 98.75 166 ASN B N 1
ATOM 2515 C CA . ASN B 1 166 ? -16.891 -7.434 -11.219 1 98.75 166 ASN B CA 1
ATOM 2516 C C . ASN B 1 166 ? -17.688 -7.531 -9.922 1 98.75 166 ASN B C 1
ATOM 2518 O O . ASN B 1 166 ? -18.172 -6.52 -9.398 1 98.75 166 ASN B O 1
ATOM 2522 N N . GLN B 1 167 ? -17.859 -8.75 -9.438 1 98.56 167 GLN B N 1
ATOM 2523 C CA . GLN B 1 167 ? -18.531 -8.922 -8.148 1 98.56 167 GLN B CA 1
ATOM 2524 C C . GLN B 1 167 ? -17.781 -8.172 -7.047 1 98.56 167 GLN B C 1
ATOM 2526 O O . GLN B 1 167 ? -18.406 -7.488 -6.23 1 98.56 167 GLN B O 1
ATOM 2531 N N . ALA B 1 168 ? -16.5 -8.289 -7.039 1 98.81 168 ALA B N 1
ATOM 2532 C CA . ALA B 1 168 ? -15.68 -7.578 -6.059 1 98.81 168 ALA B CA 1
ATOM 2533 C C . ALA B 1 168 ? -15.797 -6.066 -6.238 1 98.81 168 ALA B C 1
ATOM 2535 O O . ALA B 1 168 ? -15.93 -5.324 -5.262 1 98.81 168 ALA B O 1
ATOM 2536 N N . ARG B 1 169 ? -15.734 -5.629 -7.457 1 98.75 169 ARG B N 1
ATOM 2537 C CA . ARG B 1 169 ? -15.828 -4.203 -7.754 1 98.75 169 ARG B CA 1
ATOM 2538 C C . ARG B 1 169 ? -17.125 -3.615 -7.219 1 98.75 169 ARG B C 1
ATOM 2540 O O . ARG B 1 169 ? -17.125 -2.562 -6.574 1 98.75 169 ARG B O 1
ATOM 2547 N N . VAL B 1 170 ? -18.219 -4.301 -7.441 1 98.75 170 VAL B N 1
ATOM 2548 C CA . VAL B 1 170 ? -19.516 -3.834 -6.98 1 98.75 170 VAL B CA 1
ATOM 2549 C C . VAL B 1 170 ? -19.547 -3.783 -5.453 1 98.75 170 VAL B C 1
ATOM 2551 O O . VAL B 1 170 ? -20.031 -2.818 -4.867 1 98.75 170 VAL B O 1
ATOM 2554 N N . ALA B 1 171 ? -18.984 -4.812 -4.797 1 98.75 171 ALA B N 1
ATOM 2555 C CA . ALA B 1 171 ? -18.922 -4.848 -3.338 1 98.75 171 ALA B CA 1
ATOM 2556 C C . ALA B 1 171 ? -18.141 -3.656 -2.789 1 98.75 171 ALA B C 1
ATOM 2558 O O . ALA B 1 171 ? -18.547 -3.055 -1.789 1 98.75 171 ALA B O 1
ATOM 2559 N N . TYR B 1 172 ? -17.047 -3.301 -3.412 1 98.81 172 TYR B N 1
ATOM 2560 C CA . TYR B 1 172 ? -16.266 -2.139 -3 1 98.81 172 TYR B CA 1
ATOM 2561 C C . TYR B 1 172 ? -17.062 -0.855 -3.174 1 98.81 172 TYR B C 1
ATOM 2563 O O . TYR B 1 172 ? -17.062 0.011 -2.295 1 98.81 172 TYR B O 1
ATOM 2571 N N . GLN B 1 173 ? -17.703 -0.732 -4.273 1 98.5 173 GLN B N 1
ATOM 2572 C CA . GLN B 1 173 ? -18.484 0.474 -4.531 1 98.5 173 GLN B CA 1
ATOM 2573 C C . GLN B 1 173 ? -19.594 0.636 -3.502 1 98.5 173 GLN B C 1
ATOM 2575 O O . GLN B 1 173 ? -19.844 1.74 -3.008 1 98.5 173 GLN B O 1
ATOM 2580 N N . ASP B 1 174 ? -20.25 -0.432 -3.166 1 98.62 174 ASP B N 1
ATOM 2581 C CA . ASP B 1 174 ? -21.297 -0.393 -2.148 1 98.62 174 ASP B CA 1
ATOM 2582 C C . ASP B 1 174 ? -20.734 0.048 -0.799 1 98.62 174 ASP B C 1
ATOM 2584 O O . ASP B 1 174 ? -21.312 0.904 -0.128 1 98.62 174 ASP B O 1
ATOM 2588 N N . ALA B 1 175 ? -19.609 -0.552 -0.384 1 98.75 175 ALA B N 1
ATOM 2589 C CA . ALA B 1 175 ? -19 -0.208 0.895 1 98.75 175 ALA B CA 1
ATOM 2590 C C . ALA B 1 175 ? -18.562 1.254 0.918 1 98.75 175 ALA B C 1
ATOM 2592 O O . ALA B 1 175 ? -18.766 1.955 1.91 1 98.75 175 ALA B O 1
ATOM 2593 N N . ILE B 1 176 ? -17.891 1.68 -0.179 1 98.19 176 ILE B N 1
ATOM 2594 C CA . ILE B 1 176 ? -17.438 3.059 -0.275 1 98.19 176 ILE B CA 1
ATOM 2595 C C . ILE B 1 176 ? -18.609 4.016 -0.094 1 98.19 176 ILE B C 1
ATOM 2597 O O . ILE B 1 176 ? -18.484 5.035 0.588 1 98.19 176 ILE B O 1
ATOM 2601 N N . SER B 1 177 ? -19.766 3.684 -0.622 1 97.88 177 SER B N 1
ATOM 2602 C CA . SER B 1 177 ? -20.953 4.531 -0.553 1 97.88 177 SER B CA 1
ATOM 2603 C C . SER B 1 177 ? -21.469 4.648 0.877 1 97.88 177 SER B C 1
ATOM 2605 O O . SER B 1 177 ? -22.141 5.617 1.222 1 97.88 177 SER B O 1
ATOM 2607 N N . GLU B 1 178 ? -21.172 3.654 1.725 1 97.69 178 GLU B N 1
ATOM 2608 C CA . GLU B 1 178 ? -21.641 3.666 3.109 1 97.69 178 GLU B CA 1
ATOM 2609 C C . GLU B 1 178 ? -20.734 4.535 3.984 1 97.69 178 GLU B C 1
ATOM 2611 O O . GLU B 1 178 ? -21.125 4.934 5.082 1 97.69 178 GLU B O 1
ATOM 2616 N N . PHE B 1 179 ? -19.531 4.664 3.514 1 96.06 179 PHE B N 1
ATOM 2617 C CA . PHE B 1 179 ? -18.562 5.457 4.277 1 96.06 179 PHE B CA 1
ATOM 2618 C C . PHE B 1 179 ? -18.516 6.887 3.752 1 96.06 179 PHE B C 1
ATOM 2620 O O . PHE B 1 179 ? -18.047 7.793 4.445 1 96.06 179 PHE B O 1
#

Solvent-accessible surface area (backbone atoms only — not comparable to full-atom values): 19351 Å² total; per-residue (Å²): 137,85,76,77,77,75,76,77,75,75,76,74,77,72,76,76,74,73,75,78,78,69,84,75,70,82,59,77,70,56,33,66,67,58,39,51,53,32,48,50,48,36,53,50,33,53,53,52,37,38,52,49,45,68,66,53,81,59,50,68,72,53,52,51,50,41,52,51,38,50,27,47,34,42,40,38,33,48,52,32,32,54,40,46,72,65,34,72,63,54,68,70,51,24,50,52,50,36,67,66,50,37,65,48,15,62,51,41,35,53,38,36,51,48,46,50,71,41,42,69,41,37,48,74,70,69,43,34,67,60,52,35,51,52,47,51,52,38,44,53,40,50,50,48,31,39,52,49,48,32,70,59,34,42,79,91,40,23,61,62,36,45,51,21,38,49,45,29,50,52,30,42,53,54,35,49,71,71,79,135,84,77,78,78,75,77,78,75,76,77,74,76,74,78,76,75,76,74,79,78,66,83,72,72,77,62,77,70,59,32,64,67,58,37,49,53,32,48,49,49,37,52,50,32,51,54,52,38,37,52,47,46,67,66,54,81,58,50,68,71,52,53,50,50,42,51,52,38,49,27,48,35,41,39,38,31,48,52,32,33,54,38,46,72,65,34,72,62,54,68,72,52,23,50,50,50,36,68,65,50,38,66,47,17,61,50,39,37,53,37,34,52,49,45,49,73,41,45,68,41,38,49,73,69,67,42,35,68,60,52,33,50,51,45,52,52,38,44,53,38,50,51,48,31,40,53,48,47,34,71,62,35,42,79,91,40,23,62,62,36,44,50,23,38,49,46,30,52,51,30,42,53,56,34,48,72,72,79

pLDDT: mean 85.69, std 24.6, range [24.08, 98.88]

Sequence (358 aa):
MYFPTLPLFLFISTLFTTSLSLPTTALKPRDYTSTTAKIDTVISDLSGLETTVIAFNGAPVDAQSIGAAAGKLDNDLRLATADIGASTYSISESAALRALVVPLGPIHTNGLAALSAKVPMFAALGVTPQVKDQLLQLSSDNDGFWTALARKLAAGDRDAVAAAGNQARVAYQDAISEFMYFPTLPLFLFISTLFTTSLSLPTTALKPRDYTSTTAKIDTVISDLSGLETTVIAFNGAPVDAQSIGAAAGKLDNDLRLATADIGASTYSISESAALRALVVPLGPIHTNGLAALSAKVPMFAALGVTPQVKDQLLQLSSDNDGFWTALARKLAAGDRDAVAAAGNQARVAYQDAISEF

Secondary structure (DSSP, 8-state):
-------------------------------HHHHHHHHHHHHHHHHHHHHHHHH--S-HHHHHHHHHHHHHHHHHHHHHHHHHHT----HHHHHHHHHHHTTHHHHHHHHHHHHHTTHHHHHHTT-HHHHHHHHHHHHHHHHHHHHHHHHHS-HHHHHHHHHHHHHHHHHHHHHHHH-/-------------------------------HHHHHHHHHHHHHHHHHHHHHHHH--S-HHHHHHHHHHHHHHHHHHHHHHHHHHH----HHHHHHHHHHHTTHHHHHHHHHHHHHTTHHHHHHTT-HHHHHHHHHHHHHHHHHHHHHHHHHS-HHHHHHHHHHHHHHHHHHHHHHHH-

Nearest PDB structures (foldseek):
  5j5k-assembly1_A  TM=9.568E-01  e=1.626E-07  Aspergillus fumigatus Af293
  5ecf-assembly1_A  TM=9.304E-01  e=6.048E-05  Talaromyces marneffei PM1
  5fb7-assembly1_C  TM=9.210E-01  e=2.786E-04  Talaromyces marneffei PM1
  5csd-assembly2_B  TM=9.255E-01  e=5.980E-04  Talaromyces marneffei PM1
  6j6f-assembly1_B  TM=9.242E-01  e=2.504E-03  Talaromyces marneffei PM1

Radius of gyration: 23.77 Å; Cα contacts (8 Å, |Δi|>4): 377; chains: 2; bounding box: 48×65×81 Å